Protein 5UCT (pdb70)

GO terms:
  GO:0045892 negative regulation of DNA-templated transcription (P, IDA)
  GO:0045926 negative regulation of growth (P, IDA)
  GO:0017148 negative regulation of translation (P, IDA)
  GO:0004521 RNA endonuclease activity (F, IDA)
  GO:0006402 mRNA catabolic process (P, IDA)
  GO:0044003 symbiont-mediated perturbation of host process (P, IMP)
  GO:0045927 positive regulation of growth (P, IMP)
  GO:0016075 rRNA catabolic process (P, IDA)

Radius of gyration: 20.96 Å; Cα contacts (8 Å, |Δi|>4): 388; chains: 2; bounding box: 40×63×46 Å

InterPro domains:
  IPR003477 mRNA interferase PemK-like [PF02452] (10-92)
  IPR003477 mRNA interferase PemK-like [PTHR33988] (5-98)
  IPR011067 Plasmid maintenance toxin/Cell growth inhibitor [G3DSA:2.30.30.110] (1-103)

Secondary structure (DSSP, 8-state):
-EEEEEESSSEEEEEE-S-TTSGGG-SEEEEEEEES-----TTEEEE-TTTT-SS-EEEEGGG-EEEEGGGEEEEEEE--GGGHHHHHHHHHHHHT---/-EEEEEEESSSEEEEEE-S-SSSGGG-SEEEEEEEES-----TTEEEE-GGGT-SS-EEEEGGG-EEEEGGGEEEEEEEE-GGGHHHHHHHHHHHHT---

CATH classification: 2.30.30.110

Nearest PDB structures (foldseek):
  5uct-assembly1_A-2  TM=1.002E+00  e=1.043E-17  Mycobacterium tuberculosis H37Rv
  5cca-assembly1_B  TM=9.629E-01  e=2.898E-14  Mycobacterium tuberculosis
  6a6x-assembly1_B  TM=9.093E-01  e=3.622E-08  Mycobacterium tuberculosis
  6a6x-assembly1_A  TM=9.112E-01  e=1.043E-07  Mycobacterium tuberculosis
  5wyg-assembly1_A  TM=9.093E-01  e=2.373E-07  Mycobacterium tuberculosis H37Rv

Organism: Mycobacterium tuberculosis (strain ATCC 25618 / H37Rv) (NCBI:txid83332)

B-factor: mean 81.46, std 27.53, range [42.59, 174.64]

Solvent-accessible surface area: 11802 Å² total; per-residue (Å²): 78,8,0,16,61,2,96,42,115,128,70,61,35,0,0,0,27,20,150,105,127,30,49,111,134,87,112,72,4,43,0,0,18,6,37,72,69,90,117,69,77,81,16,27,2,94,4,66,62,122,8,40,24,141,106,83,5,7,0,15,0,74,83,36,95,86,11,64,60,128,51,30,32,177,98,55,30,122,3,79,86,89,37,50,94,46,6,47,103,2,35,5,71,24,110,128,85,148,198,139,52,8,0,17,46,2,102,40,120,122,35,43,35,0,0,0,33,15,148,83,113,35,64,113,151,92,110,68,4,37,0,0,12,5,28,73,71,84,156,70,81,68,16,21,2,95,5,57,67,111,4,27,16,151,99,103,7,3,0,13,0,78,83,45,93,86,13,61,60,119,49,31,35,150,78,44,13,99,0,63,75,96,38,57,92,45,5,46,127,3,29,6,89,26,101,136,88,141,210

Foldseek 3Di:
DFWFFFADVHTFIWAFPPDPVCVVPDQKTKIFTKDQPDDPDLLWQKDQVQFFDDGTIIGRLLDIDIGGCVRTHDTGGGDDPVSVVSNVVNNCVSVVHDD/DWFWFFFADVHTFIWTFPDDPPCVVVDQKTKTQTKAQPDDPDLLWQWDAVQQQHDGIITRRLLPIDMGTPVRTHDTRGGDDPVRVVSNVRNNCVNVVHDD

Structure (mmCIF, N/CA/C/O backbone):
data_5UCT
#
_entry.id   5UCT
#
_cell.length_a   105.220
_cell.length_b   105.220
_cell.length_c   144.440
_cell.angle_alpha   90.00
_cell.angle_beta   90.00
_cell.angle_gamma   120.00
#
_symmetry.space_group_name_H-M   'P 64 2 2'
#
loop_
_entity.id
_entity.type
_entity.pdbx_description
1 polymer 'Endoribonuclease MazF3'
2 non-polymer 'SULFATE ION'
3 water water
#
loop_
_atom_site.group_PDB
_atom_site.id
_atom_site.type_symbol
_atom_site.label_atom_id
_atom_site.label_alt_id
_atom_site.label_comp_id
_atom_site.label_asym_id
_atom_site.label_entity_id
_atom_site.label_seq_id
_atom_site.pdbx_PDB_ins_code
_atom_site.Cartn_x
_atom_site.Cartn_y
_atom_site.Cartn_z
_atom_site.occupancy
_atom_site.B_iso_or_equiv
_atom_site.auth_seq_id
_atom_site.auth_comp_id
_atom_site.auth_asym_id
_atom_site.auth_atom_id
_atom_site.pdbx_PDB_model_num
ATOM 1 N N . ARG A 1 2 ? 39.752 7.938 28.899 1.00 104.66 2 ARG A N 1
ATOM 2 C CA . ARG A 1 2 ? 40.115 6.693 28.233 1.00 98.71 2 ARG A CA 1
ATOM 3 C C . ARG A 1 2 ? 39.088 6.326 27.160 1.00 97.78 2 ARG A C 1
ATOM 4 O O . ARG A 1 2 ? 38.355 5.348 27.310 1.00 98.68 2 ARG A O 1
ATOM 12 N N . PRO A 1 3 ? 39.040 7.100 26.078 1.00 96.19 3 PRO A N 1
ATOM 13 C CA . PRO A 1 3 ? 37.987 6.918 25.075 1.00 97.29 3 PRO A CA 1
ATOM 14 C C . PRO A 1 3 ? 38.267 5.740 24.148 1.00 93.67 3 PRO A C 1
ATOM 15 O O . PRO A 1 3 ? 39.341 5.137 24.156 1.00 91.01 3 PRO A O 1
ATOM 19 N N . ILE A 1 4 ? 37.258 5.427 23.336 1.00 94.52 4 ILE A N 1
ATOM 20 C CA . ILE A 1 4 ? 37.296 4.321 22.384 1.00 90.98 4 ILE A CA 1
ATOM 21 C C . ILE A 1 4 ? 36.899 4.873 21.022 1.00 92.32 4 ILE A C 1
ATOM 22 O O . ILE A 1 4 ? 35.724 5.191 20.798 1.00 97.54 4 ILE A O 1
ATOM 27 N N . HIS A 1 5 ? 37.861 4.972 20.112 1.00 88.30 5 HIS A N 1
ATOM 28 C CA . HIS A 1 5 ? 37.622 5.448 18.757 1.00 87.54 5 HIS A CA 1
ATOM 29 C C . HIS A 1 5 ? 37.664 4.288 17.771 1.00 84.64 5 HIS A C 1
ATOM 30 O O . HIS A 1 5 ? 38.091 3.176 18.091 1.00 81.52 5 HIS A O 1
ATOM 37 N N . ILE A 1 6 ? 37.201 4.566 16.559 1.00 86.85 6 ILE A N 1
ATOM 38 C CA . ILE A 1 6 ? 37.477 3.724 15.401 1.00 87.16 6 ILE A CA 1
ATOM 39 C C . ILE A 1 6 ? 38.770 4.218 14.773 1.00 85.31 6 ILE A C 1
ATOM 40 O O . ILE A 1 6 ? 38.983 5.429 14.639 1.00 85.38 6 ILE A O 1
ATOM 45 N N . ALA A 1 7 ? 39.649 3.292 14.401 1.00 83.75 7 ALA A N 1
ATOM 46 C CA . ALA A 1 7 ? 40.937 3.661 13.835 1.00 81.79 7 ALA A CA 1
ATOM 47 C C . ALA A 1 7 ? 41.225 2.818 12.603 1.00 83.60 7 ALA A C 1
ATOM 48 O O . ALA A 1 7 ? 40.734 1.693 12.469 1.00 84.87 7 ALA A O 1
ATOM 50 N N . GLN A 1 8 ? 42.037 3.376 11.706 1.00 85.10 8 GLN A N 1
ATOM 51 C CA . GLN A 1 8 ? 42.450 2.695 10.482 1.00 88.58 8 GLN A CA 1
ATOM 52 C C . GLN A 1 8 ? 43.795 2.024 10.739 1.00 88.05 8 GLN A C 1
ATOM 53 O O . GLN A 1 8 ? 44.850 2.650 10.608 1.00 85.86 8 GLN A O 1
ATOM 59 N N . LEU A 1 9 ? 43.754 0.748 11.117 1.00 90.86 9 LEU A N 1
ATOM 60 C CA . LEU A 1 9 ? 44.966 -0.052 11.241 1.00 91.39 9 LEU A CA 1
ATOM 61 C C . LEU A 1 9 ? 45.252 -0.725 9.906 1.00 95.11 9 LEU A C 1
ATOM 62 O O . LEU A 1 9 ? 45.288 -0.056 8.868 1.00 100.04 9 LEU A O 1
ATOM 67 N N . ASP A 1 10 ? 45.461 -2.044 9.912 1.00 95.31 10 ASP A N 1
ATOM 68 C CA . ASP A 1 10 ? 45.420 -2.778 8.652 1.00 98.80 10 ASP A CA 1
ATOM 69 C C . ASP A 1 10 ? 44.022 -2.730 8.053 1.00 99.92 10 ASP A C 1
ATOM 70 O O . ASP A 1 10 ? 43.865 -2.745 6.826 1.00 102.74 10 ASP A O 1
ATOM 75 N N . LYS A 1 11 ? 43.001 -2.672 8.905 1.00 97.27 11 LYS A N 1
ATOM 76 C CA . LYS A 1 11 ? 41.641 -2.356 8.501 1.00 98.24 11 LYS A CA 1
ATOM 77 C C . LYS A 1 11 ? 40.963 -1.645 9.663 1.00 95.52 11 LYS A C 1
ATOM 78 O O . LYS A 1 11 ? 41.528 -1.516 10.753 1.00 92.97 11 LYS A O 1
ATOM 84 N N . ALA A 1 12 ? 39.744 -1.169 9.416 1.00 95.93 12 ALA A N 1
ATOM 85 C CA . ALA A 1 12 ? 39.019 -0.394 10.417 1.00 93.64 12 ALA A CA 1
ATOM 86 C C . ALA A 1 12 ? 38.668 -1.273 11.611 1.00 93.60 12 ALA A C 1
ATOM 87 O O . ALA A 1 12 ? 38.021 -2.314 11.455 1.00 98.50 12 ALA A O 1
ATOM 89 N N . ARG A 1 13 ? 39.093 -0.857 12.797 1.00 88.85 13 ARG A N 1
ATOM 90 C CA . ARG A 1 13 ? 38.887 -1.602 14.028 1.00 88.01 13 ARG A CA 1
ATOM 91 C C . ARG A 1 13 ? 38.614 -0.626 15.160 1.00 87.50 13 ARG A C 1
ATOM 92 O O . ARG A 1 13 ? 39.018 0.540 15.094 1.00 87.12 13 ARG A O 1
ATOM 100 N N . PRO A 1 14 ? 37.927 -1.070 16.212 1.00 88.40 14 PRO A N 1
ATOM 101 C CA . PRO A 1 14 ? 37.828 -0.252 17.427 1.00 87.52 14 PRO A CA 1
ATOM 102 C C . PRO A 1 14 ? 39.110 -0.347 18.242 1.00 83.36 14 PRO A C 1
ATOM 103 O O . PRO A 1 14 ? 39.729 -1.409 18.339 1.00 82.81 14 PRO A O 1
ATOM 107 N N . VAL A 1 15 ? 39.513 0.779 18.829 1.00 80.16 15 VAL A N 1
ATOM 108 C CA . VAL A 1 15 ? 40.782 0.863 19.543 1.00 75.21 15 VAL A CA 1
ATOM 109 C C . VAL A 1 15 ? 40.586 1.568 20.878 1.00 76.00 15 VAL A C 1
ATOM 110 O O . VAL A 1 15 ? 39.667 2.375 21.053 1.00 79.76 15 VAL A O 1
ATOM 114 N N . LEU A 1 16 ? 41.467 1.252 21.825 1.00 73.37 16 LEU A N 1
ATOM 115 C CA . LEU A 1 16 ? 41.527 1.921 23.118 1.00 72.80 16 LEU A CA 1
ATOM 116 C C . LEU A 1 16 ? 42.673 2.922 23.090 1.00 69.67 16 LEU A C 1
ATOM 117 O O . LEU A 1 16 ? 43.822 2.542 22.849 1.00 67.35 16 LEU A O 1
ATOM 122 N N . ILE A 1 17 ? 42.364 4.191 23.337 1.00 69.50 17 ILE A N 1
ATOM 123 C CA . ILE A 1 17 ? 43.391 5.229 23.336 1.00 66.62 17 ILE A CA 1
ATOM 124 C C . ILE A 1 17 ? 44.288 5.024 24.554 1.00 64.46 17 ILE A C 1
ATOM 125 O O . ILE A 1 17 ? 43.893 5.321 25.685 1.00 67.10 17 ILE A O 1
ATOM 130 N N . LEU A 1 18 ? 45.500 4.515 24.327 1.00 61.11 18 LEU A N 1
ATOM 131 C CA . LEU A 1 18 ? 46.432 4.312 25.429 1.00 59.00 18 LEU A CA 1
ATOM 132 C C . LEU A 1 18 ? 47.118 5.610 25.829 1.00 61.76 18 LEU A C 1
ATOM 133 O O . LEU A 1 18 ? 47.353 5.845 27.020 1.00 65.50 18 LEU A O 1
ATOM 138 N N . THR A 1 19 ? 47.452 6.453 24.852 1.00 62.38 19 THR A N 1
ATOM 139 C CA . THR A 1 19 ? 48.057 7.744 25.148 1.00 64.92 19 THR A CA 1
ATOM 140 C C . THR A 1 19 ? 47.172 8.539 26.099 1.00 73.06 19 THR A C 1
ATOM 141 O O . THR A 1 19 ? 45.945 8.559 25.961 1.00 75.05 19 THR A O 1
ATOM 145 N N . ARG A 1 20 ? 47.804 9.178 27.081 1.00 77.69 20 ARG A N 1
ATOM 146 C CA . ARG A 1 20 ? 47.078 9.996 28.042 1.00 85.54 20 ARG A CA 1
ATOM 147 C C . ARG A 1 20 ? 46.325 11.110 27.328 1.00 93.52 20 ARG A C 1
ATOM 148 O O . ARG A 1 20 ? 46.866 11.770 26.437 1.00 94.87 20 ARG A O 1
ATOM 156 N N . GLU A 1 21 ? 45.063 11.313 27.715 1.00 99.90 21 GLU A N 1
ATOM 157 C CA . GLU A 1 21 ? 44.278 12.393 27.128 1.00 107.36 21 GLU A CA 1
ATOM 158 C C . GLU A 1 21 ? 44.810 13.769 27.507 1.00 110.00 21 GLU A C 1
ATOM 159 O O . GLU A 1 21 ? 44.391 14.766 26.909 1.00 113.16 21 GLU A O 1
ATOM 165 N N . VAL A 1 22 ? 45.725 13.840 28.475 1.00 103.69 22 VAL A N 1
ATOM 166 C CA . VAL A 1 22 ? 46.309 15.116 28.873 1.00 106.20 22 VAL A CA 1
ATOM 167 C C . VAL A 1 22 ? 47.052 15.757 27.706 1.00 102.03 22 VAL A C 1
ATOM 168 O O . VAL A 1 22 ? 46.951 16.969 27.480 1.00 103.99 22 VAL A O 1
ATOM 172 N N . VAL A 1 23 ? 47.787 14.957 26.935 1.00 96.06 23 VAL A N 1
ATOM 173 C CA . VAL A 1 23 ? 48.657 15.465 25.882 1.00 92.62 23 VAL A CA 1
ATOM 174 C C . VAL A 1 23 ? 48.116 15.145 24.491 1.00 88.01 23 VAL A C 1
ATOM 175 O O . VAL A 1 23 ? 48.783 15.431 23.488 1.00 77.98 23 VAL A O 1
ATOM 179 N N . ARG A 1 24 ? 46.909 14.581 24.400 1.00 89.12 24 ARG A N 1
ATOM 180 C CA . ARG A 1 24 ? 46.372 14.178 23.100 1.00 87.60 24 ARG A CA 1
ATOM 181 C C . ARG A 1 24 ? 46.256 15.324 22.102 1.00 93.39 24 ARG A C 1
ATOM 182 O O . ARG A 1 24 ? 46.715 15.158 20.959 1.00 88.50 24 ARG A O 1
ATOM 190 N N . PRO A 1 25 ? 45.680 16.495 22.439 1.00 98.37 25 PRO A N 1
ATOM 191 C CA . PRO A 1 25 ? 45.604 17.566 21.434 1.00 88.97 25 PRO A CA 1
ATOM 192 C C . PRO A 1 25 ? 46.951 18.224 21.168 1.00 105.77 25 PRO A C 1
ATOM 193 O O . PRO A 1 25 ? 47.023 19.231 20.455 1.00 92.58 25 PRO A O 1
ATOM 197 N N . HIS A 1 26 ? 48.025 17.667 21.728 1.00 105.82 26 HIS A N 1
ATOM 198 C CA . HIS A 1 26 ? 49.366 18.214 21.557 1.00 101.18 26 HIS A CA 1
ATOM 199 C C . HIS A 1 26 ? 50.309 17.260 20.834 1.00 96.64 26 HIS A C 1
ATOM 200 O O . HIS A 1 26 ? 51.520 17.511 20.807 1.00 97.03 26 HIS A O 1
ATOM 207 N N . LEU A 1 27 ? 49.798 16.177 20.249 1.00 96.71 27 LEU A N 1
ATOM 208 C CA . LEU A 1 27 ? 50.636 15.215 19.548 1.00 91.74 27 LEU A CA 1
ATOM 209 C C . LEU A 1 27 ? 49.997 14.843 18.219 1.00 88.26 27 LEU A C 1
ATOM 210 O O . LEU A 1 27 ? 48.771 14.783 18.094 1.00 87.72 27 LEU A O 1
ATOM 215 N N . THR A 1 28 ? 50.848 14.586 17.226 1.00 83.21 28 THR A N 1
ATOM 216 C CA . THR A 1 28 ? 50.407 14.137 15.914 1.00 79.21 28 THR A CA 1
ATOM 217 C C . THR A 1 28 ? 50.210 12.631 15.840 1.00 79.35 28 THR A C 1
ATOM 218 O O . THR A 1 28 ? 49.626 12.145 14.865 1.00 80.03 28 THR A O 1
ATOM 222 N N . ASN A 1 29 ? 50.687 11.887 16.832 1.00 56.86 29 ASN A N 1
ATOM 223 C CA . ASN A 1 29 ? 50.498 10.449 16.907 1.00 55.07 29 ASN A CA 1
ATOM 224 C C . ASN A 1 29 ? 49.795 10.098 18.213 1.00 54.97 29 ASN A C 1
ATOM 225 O O . ASN A 1 29 ? 49.738 10.899 19.149 1.00 57.62 29 ASN A O 1
ATOM 230 N N . VAL A 1 30 ? 49.254 8.884 18.264 1.00 52.83 30 VAL A N 1
ATOM 231 C CA . VAL A 1 30 ? 48.542 8.399 19.442 1.00 50.90 30 VAL A CA 1
ATOM 232 C C . VAL A 1 30 ? 48.757 6.896 19.546 1.00 51.79 30 VAL A C 1
ATOM 233 O O . VAL A 1 30 ? 48.671 6.174 18.548 1.00 54.64 30 VAL A O 1
ATOM 237 N N . THR A 1 31 ? 49.068 6.431 20.753 1.00 49.51 31 THR A N 1
ATOM 238 C CA . THR A 1 31 ? 49.253 5.010 21.007 1.00 48.97 31 THR A CA 1
ATOM 239 C C . THR A 1 31 ? 47.913 4.397 21.386 1.00 50.10 31 THR A C 1
ATOM 240 O O . THR A 1 31 ? 47.218 4.906 22.271 1.00 51.29 31 THR A O 1
ATOM 244 N N . VAL A 1 32 ? 47.549 3.309 20.706 1.00 50.18 32 VAL A N 1
ATOM 245 C CA . VAL A 1 32 ? 46.244 2.685 20.864 1.00 51.65 32 VAL A CA 1
ATOM 246 C C . VAL A 1 32 ? 46.417 1.190 21.099 1.00 53.30 32 VAL A C 1
ATOM 247 O O . VAL A 1 32 ? 47.471 0.611 20.827 1.00 53.16 32 VAL A O 1
ATOM 251 N N . ALA A 1 33 ? 45.358 0.570 21.617 1.00 55.05 33 ALA A N 1
ATOM 252 C CA . ALA A 1 33 ? 45.287 -0.877 21.779 1.00 55.76 33 ALA A CA 1
ATOM 253 C C . ALA A 1 33 ? 44.083 -1.393 21.006 1.00 56.34 33 ALA A C 1
ATOM 254 O O . ALA A 1 33 ? 42.952 -0.951 21.269 1.00 57.41 33 ALA A O 1
ATOM 256 N N . PRO A 1 34 ? 44.258 -2.309 20.058 1.00 57.59 34 PRO A N 1
ATOM 257 C CA . PRO A 1 34 ? 43.129 -2.742 19.231 1.00 60.24 34 PRO A CA 1
ATOM 258 C C . PRO A 1 34 ? 42.158 -3.610 20.015 1.00 64.76 34 PRO A C 1
ATOM 259 O O . PRO A 1 34 ? 42.502 -4.227 21.025 1.00 63.50 34 PRO A O 1
ATOM 263 N N . ILE A 1 35 ? 40.923 -3.650 19.524 1.00 68.53 35 ILE A N 1
ATOM 264 C CA . ILE A 1 35 ? 39.850 -4.434 20.123 1.00 70.77 35 ILE A CA 1
ATOM 265 C C . ILE A 1 35 ? 39.377 -5.439 19.081 1.00 76.58 35 ILE A C 1
ATOM 266 O O . ILE A 1 35 ? 38.826 -5.053 18.041 1.00 78.13 35 ILE A O 1
ATOM 271 N N . THR A 1 36 ? 39.582 -6.726 19.355 1.00 81.43 36 THR A N 1
ATOM 272 C CA . THR A 1 36 ? 39.172 -7.790 18.450 1.00 86.14 36 THR A CA 1
ATOM 273 C C . THR A 1 36 ? 38.193 -8.722 19.151 1.00 90.99 36 THR A C 1
ATOM 274 O O . THR A 1 36 ? 38.275 -8.939 20.364 1.00 92.94 36 THR A O 1
ATOM 278 N N . THR A 1 37 ? 37.244 -9.253 18.376 1.00 94.52 37 THR A N 1
ATOM 279 C CA . THR A 1 37 ? 36.260 -10.173 18.933 1.00 97.08 37 THR A CA 1
ATOM 280 C C . THR A 1 37 ? 36.859 -11.538 19.239 1.00 97.45 37 THR A C 1
ATOM 281 O O . THR A 1 37 ? 36.283 -12.292 20.031 1.00 100.72 37 THR A O 1
ATOM 285 N N . THR A 1 38 ? 37.997 -11.869 18.634 1.00 94.05 38 THR A N 1
ATOM 286 C CA . THR A 1 38 ? 38.681 -13.132 18.897 1.00 94.73 38 THR A CA 1
ATOM 287 C C . THR A 1 38 ? 39.236 -13.106 20.315 1.00 91.49 38 THR A C 1
ATOM 288 O O . THR A 1 38 ? 40.296 -12.529 20.571 1.00 87.49 38 THR A O 1
ATOM 292 N N . VAL A 1 39 ? 38.517 -13.723 21.246 1.00 91.81 39 VAL A N 1
ATOM 293 C CA . VAL A 1 39 ? 38.964 -13.840 22.629 1.00 89.03 39 VAL A CA 1
ATOM 294 C C . VAL A 1 39 ? 39.872 -15.058 22.730 1.00 89.54 39 VAL A C 1
ATOM 295 O O . VAL A 1 39 ? 39.448 -16.182 22.442 1.00 86.78 39 VAL A O 1
ATOM 299 N N . ARG A 1 40 ? 41.123 -14.839 23.132 1.00 86.98 40 ARG A N 1
ATOM 300 C CA . ARG A 1 40 ? 42.099 -15.915 23.222 1.00 87.55 40 ARG A CA 1
ATOM 301 C C . ARG A 1 40 ? 42.374 -16.373 24.646 1.00 88.82 40 ARG A C 1
ATOM 302 O O . ARG A 1 40 ? 43.083 -17.369 24.829 1.00 90.60 40 ARG A O 1
ATOM 310 N N . GLY A 1 41 ? 41.831 -15.694 25.650 1.00 88.00 41 GLY A N 1
ATOM 311 C CA . GLY A 1 41 ? 42.059 -16.100 27.026 1.00 88.72 41 GLY A CA 1
ATOM 312 C C . GLY A 1 41 ? 43.451 -15.810 27.542 1.00 85.30 41 GLY A C 1
ATOM 313 O O . GLY A 1 41 ? 43.995 -16.597 28.326 1.00 85.60 41 GLY A O 1
ATOM 314 N N . LEU A 1 42 ? 44.043 -14.702 27.122 1.00 82.08 42 LEU A N 1
ATOM 315 C CA . LEU A 1 42 ? 45.345 -14.278 27.610 1.00 80.06 42 LEU A CA 1
ATOM 316 C C . LEU A 1 42 ? 45.171 -13.310 28.774 1.00 79.64 42 LEU A C 1
ATOM 317 O O . LEU A 1 42 ? 44.176 -12.587 28.858 1.00 80.02 42 LEU A O 1
ATOM 322 N N . ALA A 1 43 ? 46.150 -13.307 29.680 1.00 78.77 43 ALA A N 1
ATOM 323 C CA . ALA A 1 43 ? 46.115 -12.362 30.791 1.00 75.26 43 ALA A CA 1
ATOM 324 C C . ALA A 1 43 ? 46.183 -10.919 30.310 1.00 71.62 43 ALA A C 1
ATOM 325 O O . ALA A 1 43 ? 45.684 -10.017 30.993 1.00 71.08 43 ALA A O 1
ATOM 327 N N . THR A 1 44 ? 46.805 -10.678 29.157 1.00 70.40 44 THR A N 1
ATOM 328 C CA . THR A 1 44 ? 46.985 -9.330 28.632 1.00 66.34 44 THR A CA 1
ATOM 329 C C . THR A 1 44 ? 45.742 -8.797 27.931 1.00 65.91 44 THR A C 1
ATOM 330 O O . THR A 1 44 ? 45.839 -7.816 27.187 1.00 63.40 44 THR A O 1
ATOM 334 N N . GLU A 1 45 ? 44.587 -9.415 28.148 1.00 72.66 45 GLU A N 1
ATOM 335 C CA . GLU A 1 45 ? 43.338 -8.978 27.549 1.00 75.22 45 GLU A CA 1
ATOM 336 C C . GLU A 1 45 ? 42.452 -8.336 28.609 1.00 76.89 45 GLU A C 1
ATOM 337 O O . GLU A 1 45 ? 42.492 -8.709 29.786 1.00 79.10 45 GLU A O 1
ATOM 343 N N . VAL A 1 46 ? 41.653 -7.356 28.183 1.00 77.47 46 VAL A N 1
ATOM 344 C CA . VAL A 1 46 ? 40.699 -6.681 29.049 1.00 81.12 46 VAL A CA 1
ATOM 345 C C . VAL A 1 46 ? 39.326 -6.781 28.398 1.00 86.49 46 VAL A C 1
ATOM 346 O O . VAL A 1 46 ? 39.146 -6.313 27.268 1.00 87.03 46 VAL A O 1
ATOM 350 N N . PRO A 1 47 ? 38.333 -7.379 29.049 1.00 91.17 47 PRO A N 1
ATOM 351 C CA . PRO A 1 47 ? 37.033 -7.572 28.396 1.00 96.07 47 PRO A CA 1
ATOM 352 C C . PRO A 1 47 ? 36.273 -6.265 28.227 1.00 99.40 47 PRO A C 1
ATOM 353 O O . PRO A 1 47 ? 36.254 -5.412 29.119 1.00 97.63 47 PRO A O 1
ATOM 357 N N . VAL A 1 48 ? 35.649 -6.118 27.058 1.00 104.75 48 VAL A N 1
ATOM 358 C CA . VAL A 1 48 ? 34.726 -5.027 26.768 1.00 110.20 48 VAL A CA 1
ATOM 359 C C . VAL A 1 48 ? 33.537 -5.618 26.021 1.00 119.71 48 VAL A C 1
ATOM 360 O O . VAL A 1 48 ? 33.661 -6.626 25.321 1.00 120.22 48 VAL A O 1
ATOM 364 N N . ASP A 1 49 ? 32.373 -4.998 26.176 1.00 129.35 49 ASP A N 1
ATOM 365 C CA . ASP A 1 49 ? 31.147 -5.574 25.629 1.00 134.85 49 ASP A CA 1
ATOM 366 C C . ASP A 1 49 ? 30.298 -4.455 25.035 1.00 136.15 49 ASP A C 1
ATOM 367 O O . ASP A 1 49 ? 30.789 -3.361 24.735 1.00 135.60 49 ASP A O 1
ATOM 372 N N . ALA A 1 50 ? 29.003 -4.735 24.855 1.00 139.80 50 ALA A N 1
ATOM 373 C CA . ALA A 1 50 ? 28.091 -3.768 24.254 1.00 141.79 50 ALA A CA 1
ATOM 374 C C . ALA A 1 50 ? 27.911 -2.529 25.115 1.00 141.27 50 ALA A C 1
ATOM 375 O O . ALA A 1 50 ? 27.522 -1.477 24.595 1.00 141.79 50 ALA A O 1
ATOM 377 N N . VAL A 1 51 ? 28.173 -2.632 26.419 1.00 136.27 51 VAL A N 1
ATOM 378 C CA . VAL A 1 51 ? 28.144 -1.457 27.283 1.00 133.94 51 VAL A CA 1
ATOM 379 C C . VAL A 1 51 ? 29.165 -0.430 26.812 1.00 131.56 51 VAL A C 1
ATOM 380 O O . VAL A 1 51 ? 28.883 0.774 26.766 1.00 136.44 51 VAL A O 1
ATOM 384 N N . ASN A 1 52 ? 30.358 -0.891 26.432 1.00 123.03 52 ASN A N 1
ATOM 385 C CA . ASN A 1 52 ? 31.400 0.030 25.989 1.00 120.99 52 ASN A CA 1
ATOM 386 C C . ASN A 1 52 ? 31.066 0.636 24.630 1.00 120.79 52 ASN A C 1
ATOM 387 O O . ASN A 1 52 ? 31.391 1.800 24.370 1.00 117.72 52 ASN A O 1
ATOM 392 N N . GLY A 1 53 ? 30.419 -0.130 23.753 1.00 122.81 53 GLY A N 1
ATOM 393 C CA . GLY A 1 53 ? 30.000 0.399 22.469 1.00 128.31 53 GLY A CA 1
ATOM 394 C C . GLY A 1 53 ? 30.170 -0.556 21.305 1.00 129.80 53 GLY A C 1
ATOM 395 O O . GLY A 1 53 ? 30.165 -0.134 20.145 1.00 128.09 53 GLY A O 1
ATOM 396 N N . LEU A 1 54 ? 30.316 -1.843 21.597 1.00 131.14 54 LEU A N 1
ATOM 397 C CA . LEU A 1 54 ? 30.489 -2.860 20.572 1.00 131.19 54 LEU A CA 1
ATOM 398 C C . LEU A 1 54 ? 29.184 -3.617 20.347 1.00 143.84 54 LEU A C 1
ATOM 399 O O . LEU A 1 54 ? 28.235 -3.524 21.128 1.00 149.53 54 LEU A O 1
ATOM 404 N N . ASN A 1 55 ? 29.143 -4.371 19.250 1.00 151.55 55 ASN A N 1
ATOM 405 C CA . ASN A 1 55 ? 28.014 -5.256 18.996 1.00 157.79 55 ASN A CA 1
ATOM 406 C C . ASN A 1 55 ? 28.162 -6.514 19.841 1.00 157.05 55 ASN A C 1
ATOM 407 O O . ASN A 1 55 ? 27.550 -6.631 20.908 1.00 160.28 55 ASN A O 1
ATOM 412 N N . GLN A 1 56 ? 28.981 -7.450 19.376 1.00 147.09 56 GLN A N 1
ATOM 413 C CA . GLN A 1 56 ? 29.286 -8.655 20.126 1.00 144.01 56 GLN A CA 1
ATOM 414 C C . GLN A 1 56 ? 30.363 -8.374 21.172 1.00 135.73 56 GLN A C 1
ATOM 415 O O . GLN A 1 56 ? 31.093 -7.384 21.075 1.00 129.55 56 GLN A O 1
ATOM 421 N N . PRO A 1 57 ? 30.469 -9.222 22.198 1.00 133.84 57 PRO A N 1
ATOM 422 C CA . PRO A 1 57 ? 31.523 -9.029 23.202 1.00 127.80 57 PRO A CA 1
ATOM 423 C C . PRO A 1 57 ? 32.908 -9.108 22.578 1.00 124.01 57 PRO A C 1
ATOM 424 O O . PRO A 1 57 ? 33.142 -9.844 21.616 1.00 125.32 57 PRO A O 1
ATOM 428 N N . SER A 1 58 ? 33.834 -8.330 23.138 1.00 121.00 58 SER A N 1
ATOM 429 C CA . SER A 1 58 ? 35.166 -8.186 22.566 1.00 114.62 58 SER A CA 1
ATOM 430 C C . SER A 1 58 ? 36.175 -8.012 23.697 1.00 109.43 58 SER A C 1
ATOM 431 O O . SER A 1 58 ? 35.821 -8.036 24.879 1.00 111.90 58 SER A O 1
ATOM 434 N N . VAL A 1 59 ? 37.449 -7.853 23.329 1.00 105.51 59 VAL A N 1
ATOM 435 C CA . VAL A 1 59 ? 38.522 -7.722 24.307 1.00 102.57 59 VAL A CA 1
ATOM 436 C C . VAL A 1 59 ? 39.548 -6.718 23.802 1.00 97.36 59 VAL A C 1
ATOM 437 O O . VAL A 1 59 ? 39.776 -6.589 22.597 1.00 93.25 59 VAL A O 1
ATOM 441 N N . VAL A 1 60 ? 40.166 -6.004 24.739 1.00 89.25 60 VAL A N 1
ATOM 442 C CA . VAL A 1 60 ? 41.277 -5.109 24.428 1.00 83.49 60 VAL A CA 1
ATOM 443 C C . VAL A 1 60 ? 42.563 -5.927 24.415 1.00 80.02 60 VAL A C 1
ATOM 444 O O . VAL A 1 60 ? 42.955 -6.500 25.437 1.00 80.04 60 VAL A O 1
ATOM 448 N N . SER A 1 61 ? 43.220 -5.984 23.259 1.00 74.27 61 SER A N 1
ATOM 449 C CA . SER A 1 61 ? 44.432 -6.785 23.077 1.00 68.56 61 SE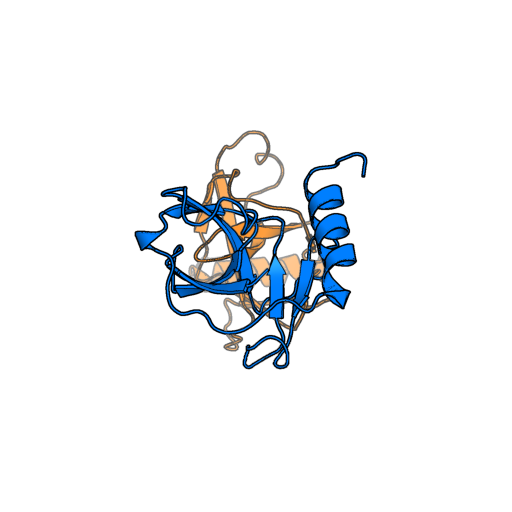R A CA 1
ATOM 450 C C . SER A 1 61 ? 45.645 -5.912 23.377 1.00 66.41 61 SER A C 1
ATOM 451 O O . SER A 1 61 ? 46.109 -5.154 22.522 1.00 66.78 61 SER A O 1
ATOM 454 N N . CYS A 1 62 ? 46.171 -6.027 24.597 1.00 65.81 62 CYS A N 1
ATOM 455 C CA . CYS A 1 62 ? 47.300 -5.211 25.026 1.00 61.54 62 CYS A CA 1
ATOM 456 C C . CYS A 1 62 ? 48.640 -5.725 24.518 1.00 62.24 62 CYS A C 1
ATOM 457 O O . CYS A 1 62 ? 49.659 -5.063 24.739 1.00 63.17 62 CYS A O 1
ATOM 460 N N . ASP A 1 63 ? 48.677 -6.884 23.863 1.00 64.42 63 ASP A N 1
ATOM 461 C CA . ASP A 1 63 ? 49.916 -7.361 23.264 1.00 64.29 63 ASP A CA 1
ATOM 462 C C . ASP A 1 63 ? 50.143 -6.812 21.864 1.00 61.04 63 ASP A C 1
ATOM 463 O O . ASP A 1 63 ? 51.208 -7.059 21.286 1.00 57.58 63 ASP A O 1
ATOM 468 N N . ASN A 1 64 ? 49.182 -6.073 21.315 1.00 61.10 64 ASN A N 1
ATOM 469 C CA . ASN A 1 64 ? 49.252 -5.564 19.952 1.00 59.02 64 ASN A CA 1
ATOM 470 C C . ASN A 1 64 ? 49.079 -4.052 19.907 1.00 57.06 64 ASN A C 1
ATOM 471 O O . ASN A 1 64 ? 48.480 -3.510 18.979 1.00 57.94 64 ASN A O 1
ATOM 476 N N . THR A 1 65 ? 49.597 -3.348 20.908 1.00 54.73 65 THR A N 1
ATOM 477 C CA . THR A 1 65 ? 49.472 -1.897 20.925 1.00 55.62 65 THR A CA 1
ATOM 478 C C . THR A 1 65 ? 50.264 -1.278 19.777 1.00 53.26 65 THR A C 1
ATOM 479 O O . THR A 1 65 ? 51.324 -1.774 19.383 1.00 50.61 65 THR A O 1
ATOM 483 N N . GLN A 1 66 ? 49.734 -0.185 19.233 1.00 55.95 66 GLN A N 1
ATOM 484 C CA . GLN A 1 66 ? 50.340 0.482 18.091 1.00 57.30 66 GLN A CA 1
ATOM 485 C C . GLN A 1 66 ? 50.253 1.988 18.281 1.00 57.13 66 GLN A C 1
ATOM 486 O O . GLN A 1 66 ? 49.316 2.498 18.901 1.00 60.14 66 GLN A O 1
ATOM 492 N N . THR A 1 67 ? 51.244 2.696 17.741 1.00 50.04 67 THR A N 1
ATOM 493 C CA . THR A 1 67 ? 51.228 4.154 17.662 1.00 52.06 67 THR A CA 1
ATOM 494 C C . THR A 1 67 ? 50.905 4.535 16.222 1.00 53.58 67 THR A C 1
ATOM 495 O O . THR A 1 67 ? 51.712 4.299 15.316 1.00 54.03 67 THR A O 1
ATOM 499 N N . ILE A 1 68 ? 49.727 5.116 16.013 1.00 55.85 68 ILE A N 1
ATOM 500 C CA . ILE A 1 68 ? 49.240 5.441 14.674 1.00 56.45 68 ILE A CA 1
ATOM 501 C C . ILE A 1 68 ? 49.164 6.956 14.522 1.00 57.82 68 ILE A C 1
ATOM 502 O O . ILE A 1 68 ? 49.102 7.674 15.530 1.00 61.66 68 ILE A O 1
ATOM 507 N N . PRO A 1 69 ? 49.179 7.488 13.300 1.00 54.69 69 PRO A N 1
ATOM 508 C CA . PRO A 1 69 ? 48.939 8.924 13.130 1.00 53.26 69 PRO A CA 1
ATOM 509 C C . PRO A 1 69 ? 47.519 9.278 13.541 1.00 56.09 69 PRO A C 1
ATOM 510 O O . PRO A 1 69 ? 46.592 8.478 13.403 1.00 57.50 69 PRO A O 1
ATOM 514 N N . VAL A 1 70 ? 47.355 10.499 14.058 1.00 57.78 70 VAL A N 1
ATOM 515 C CA . VAL A 1 70 ? 46.022 10.981 14.407 1.00 62.51 70 VAL A CA 1
ATOM 516 C C . VAL A 1 70 ? 45.135 11.077 13.168 1.00 68.03 70 VAL A C 1
ATOM 517 O O . VAL A 1 70 ? 43.904 11.013 13.277 1.00 70.43 70 VAL A O 1
ATOM 521 N N . CYS A 1 71 ? 45.736 11.205 11.980 1.00 71.84 71 CYS A N 1
ATOM 522 C CA . CYS A 1 71 ? 44.952 11.206 10.747 1.00 75.89 71 CYS A CA 1
ATOM 523 C C . CYS A 1 71 ? 44.185 9.902 10.565 1.00 76.59 71 CYS A C 1
ATOM 524 O O . CYS A 1 71 ? 43.116 9.893 9.944 1.00 78.90 71 CYS A O 1
ATOM 527 N N . ASP A 1 72 ? 44.708 8.797 11.091 1.00 68.98 72 ASP A N 1
ATOM 528 C CA . ASP A 1 72 ? 44.033 7.508 11.020 1.00 68.83 72 ASP A CA 1
ATOM 529 C C . ASP A 1 72 ? 43.044 7.293 12.158 1.00 69.07 72 ASP A C 1
ATOM 530 O O . ASP A 1 72 ? 42.432 6.223 12.233 1.00 70.44 72 ASP A O 1
ATOM 535 N N . LEU A 1 73 ? 42.875 8.273 13.043 1.00 80.22 73 LEU A N 1
ATOM 536 C CA . LEU A 1 73 ? 41.922 8.169 14.139 1.00 80.65 73 LEU A CA 1
ATOM 537 C C . LEU A 1 73 ? 40.567 8.696 13.683 1.00 80.08 73 LEU A C 1
ATOM 538 O O . LEU A 1 73 ? 40.476 9.801 13.139 1.00 81.22 73 LEU A O 1
ATOM 543 N N . GLY A 1 74 ? 39.520 7.904 13.906 1.00 106.31 74 GLY A N 1
ATOM 544 C CA . GLY A 1 74 ? 38.206 8.244 13.397 1.00 107.07 74 GLY A CA 1
ATOM 545 C C . GLY A 1 74 ? 37.171 8.567 14.457 1.00 110.88 74 GLY A C 1
ATOM 546 O O . GLY A 1 74 ? 37.470 9.244 15.447 1.00 112.97 74 GLY A O 1
ATOM 547 N N . ARG A 1 75 ? 35.950 8.073 14.254 1.00 115.73 75 ARG A N 1
ATOM 548 C CA . ARG A 1 75 ? 34.826 8.448 15.103 1.00 119.10 75 ARG A CA 1
ATOM 549 C C . ARG A 1 75 ? 35.028 7.975 16.537 1.00 115.53 75 ARG A C 1
ATOM 550 O O . ARG A 1 75 ? 35.576 6.897 16.785 1.00 113.82 75 ARG A O 1
ATOM 558 N N . GLN A 1 76 ? 34.576 8.797 17.482 1.00 113.50 76 GLN A N 1
ATOM 559 C CA . GLN A 1 76 ? 34.529 8.421 18.890 1.00 112.90 76 GLN A CA 1
ATOM 560 C C . GLN A 1 76 ? 33.282 7.581 19.136 1.00 115.99 76 GLN A C 1
ATOM 561 O O . GLN A 1 76 ? 32.159 8.053 18.927 1.00 120.03 76 GLN A O 1
ATOM 567 N N . ILE A 1 77 ? 33.473 6.333 19.566 1.00 114.57 77 ILE A N 1
ATOM 568 C CA . ILE A 1 77 ? 32.347 5.422 19.745 1.00 117.86 77 ILE A CA 1
ATOM 569 C C . ILE A 1 77 ? 32.464 4.660 21.060 1.00 120.02 77 ILE A C 1
ATOM 570 O O . ILE A 1 77 ? 32.649 3.437 21.072 1.00 118.44 77 ILE A O 1
ATOM 575 N N . GLY A 1 78 ? 32.341 5.370 22.179 1.00 124.19 78 GLY A N 1
ATOM 576 C CA . GLY A 1 78 ? 32.233 4.706 23.456 1.00 128.67 78 GLY A CA 1
ATOM 577 C C . GLY A 1 78 ? 33.258 5.217 24.442 1.00 130.11 78 GLY A C 1
ATOM 578 O O . GLY A 1 78 ? 33.838 6.294 24.269 1.00 130.68 78 GLY A O 1
ATOM 579 N N . TYR A 1 79 ? 33.478 4.416 25.482 1.00 131.13 79 TYR A N 1
ATOM 580 C CA . TYR A 1 79 ? 34.311 4.799 26.610 1.00 135.36 79 TYR A CA 1
ATOM 581 C C . TYR A 1 79 ? 34.691 3.539 27.371 1.00 136.57 79 TYR A C 1
ATOM 582 O O . TYR A 1 79 ? 33.923 2.574 27.413 1.00 144.78 79 TYR A O 1
ATOM 591 N N . LEU A 1 80 ? 35.881 3.549 27.964 1.00 165.05 80 LEU A N 1
ATOM 592 C CA . LEU A 1 80 ? 36.271 2.505 28.902 1.00 157.04 80 LEU A CA 1
ATOM 593 C C . LEU A 1 80 ? 35.855 2.945 30.298 1.00 154.12 80 LEU A C 1
ATOM 594 O O . LEU A 1 80 ? 36.302 3.992 30.781 1.00 150.46 80 LEU A O 1
ATOM 599 N N . LEU A 1 81 ? 34.993 2.156 30.935 1.00 151.43 81 LEU A N 1
ATOM 600 C CA . LEU A 1 81 ? 34.491 2.510 32.256 1.00 148.19 81 LEU A CA 1
ATOM 601 C C . LEU A 1 81 ? 35.641 2.626 33.247 1.00 144.14 81 LEU A C 1
ATOM 602 O O . LEU A 1 81 ? 36.613 1.869 33.188 1.00 141.80 81 LEU A O 1
ATOM 607 N N . ALA A 1 82 ? 35.530 3.597 34.157 1.00 143.98 82 ALA A N 1
ATOM 608 C CA . ALA A 1 82 ? 36.592 3.840 35.126 1.00 141.09 82 ALA A CA 1
ATOM 609 C C . ALA A 1 82 ? 36.818 2.650 36.048 1.00 143.18 82 ALA A C 1
ATOM 610 O O . ALA A 1 82 ? 37.903 2.526 36.626 1.00 143.54 82 ALA A O 1
ATOM 612 N N . SER A 1 83 ? 35.821 1.775 36.202 1.00 147.20 83 SER A N 1
ATOM 613 C CA . SER A 1 83 ? 36.006 0.567 36.996 1.00 149.57 83 SER A CA 1
ATOM 614 C C . SER A 1 83 ? 36.924 -0.437 36.311 1.00 151.16 83 SER A C 1
ATOM 615 O O . SER A 1 83 ? 37.458 -1.327 36.981 1.00 144.61 83 SER A O 1
ATOM 618 N N . GLN A 1 84 ? 37.117 -0.318 34.998 1.00 152.22 84 GLN A N 1
ATOM 619 C CA . GLN A 1 84 ? 38.018 -1.191 34.258 1.00 131.39 84 GLN A CA 1
ATOM 620 C C . GLN A 1 84 ? 39.455 -0.689 34.243 1.00 129.21 84 GLN A C 1
ATOM 621 O O . GLN A 1 84 ? 40.345 -1.420 33.792 1.00 127.70 84 GLN A O 1
ATOM 627 N N . GLU A 1 85 ? 39.695 0.533 34.720 1.00 129.09 85 GLU A N 1
ATOM 628 C CA . GLU A 1 85 ? 41.049 1.080 34.718 1.00 127.12 85 GLU A CA 1
ATOM 629 C C . GLU A 1 85 ? 42.066 0.240 35.485 1.00 125.23 85 GLU A C 1
ATOM 630 O O . GLU A 1 85 ? 43.192 0.083 34.980 1.00 123.59 85 GLU A O 1
ATOM 636 N N . PRO A 1 86 ? 41.774 -0.303 36.676 1.00 148.20 86 PRO A N 1
ATOM 637 C CA . PRO A 1 86 ? 42.794 -1.128 37.346 1.00 143.76 86 PRO A CA 1
ATOM 638 C C . PRO A 1 86 ? 43.223 -2.334 36.530 1.00 138.84 86 PRO A C 1
ATOM 639 O O . PRO A 1 86 ? 44.407 -2.694 36.540 1.00 120.97 86 PRO A O 1
ATOM 643 N N . ALA A 1 87 ? 42.290 -2.970 35.815 1.00 96.95 87 ALA A N 1
ATOM 644 C CA . ALA A 1 87 ? 42.650 -4.123 34.998 1.00 98.09 87 ALA A CA 1
ATOM 645 C C . ALA A 1 87 ? 43.506 -3.727 33.803 1.00 94.45 87 ALA A C 1
ATOM 646 O O . ALA A 1 87 ? 44.357 -4.513 33.367 1.00 96.05 87 ALA A O 1
ATOM 648 N N . LEU A 1 88 ? 43.289 -2.526 33.256 1.00 88.09 88 LEU A N 1
ATOM 649 C CA . LEU A 1 88 ? 44.111 -2.059 32.142 1.00 85.19 88 LEU A CA 1
ATOM 650 C C . LEU A 1 88 ? 45.574 -1.957 32.549 1.00 84.90 88 LEU A C 1
ATOM 651 O O . LEU A 1 88 ? 46.463 -2.462 31.851 1.00 86.34 88 LEU A O 1
ATOM 656 N N . ALA A 1 89 ? 45.845 -1.292 33.674 1.00 81.64 89 ALA A N 1
ATOM 657 C CA . ALA A 1 89 ? 47.207 -1.248 34.192 1.00 79.93 89 ALA A CA 1
ATOM 658 C C . ALA A 1 89 ? 47.732 -2.650 34.464 1.00 81.81 89 ALA A C 1
ATOM 659 O O . ALA A 1 89 ? 48.906 -2.940 34.212 1.00 83.08 89 ALA A O 1
ATOM 661 N N . GLU A 1 90 ? 46.874 -3.538 34.969 1.00 83.40 90 GLU A N 1
ATOM 662 C CA . GLU A 1 90 ? 47.300 -4.914 35.205 1.00 87.15 90 GLU A CA 1
ATOM 663 C C . GLU A 1 90 ? 47.658 -5.615 33.900 1.00 84.21 90 GLU A C 1
ATOM 664 O O . GLU A 1 90 ? 48.638 -6.369 33.840 1.00 85.46 90 GLU A O 1
ATOM 670 N N . ALA A 1 91 ? 46.875 -5.379 32.845 1.00 81.29 91 ALA A N 1
ATOM 671 C CA . ALA A 1 91 ? 47.134 -6.035 31.567 1.00 81.77 91 ALA A CA 1
ATOM 672 C C . ALA A 1 91 ? 48.452 -5.569 30.961 1.00 77.92 91 ALA A C 1
ATOM 673 O O . ALA A 1 91 ? 49.240 -6.384 30.466 1.00 75.96 91 ALA A O 1
ATOM 675 N N . ILE A 1 92 ? 48.712 -4.260 30.995 1.00 73.92 92 ILE A N 1
ATOM 676 C CA . ILE A 1 92 ? 49.930 -3.726 30.396 1.00 71.91 92 ILE A CA 1
ATOM 677 C C . ILE A 1 92 ? 51.154 -4.154 31.195 1.00 74.29 92 ILE A C 1
ATOM 678 O O . ILE A 1 92 ? 52.195 -4.501 30.622 1.00 73.46 92 ILE A O 1
ATOM 683 N N . GLY A 1 93 ? 51.049 -4.148 32.525 1.00 76.11 93 GLY A N 1
ATOM 684 C CA . GLY A 1 93 ? 52.181 -4.544 33.348 1.00 77.09 93 GLY A CA 1
ATOM 685 C C . GLY A 1 93 ? 52.629 -5.970 33.094 1.00 87.78 93 GLY A C 1
ATOM 686 O O . GLY A 1 93 ? 53.828 -6.250 33.027 1.00 81.45 93 GLY A O 1
ATOM 687 N N . ASN A 1 94 ? 51.674 -6.895 32.955 1.00 89.44 94 ASN A N 1
ATOM 688 C CA . ASN A 1 94 ? 52.039 -8.271 32.638 1.00 93.45 94 ASN A CA 1
ATOM 689 C C . ASN A 1 94 ? 52.481 -8.405 31.189 1.00 90.32 94 ASN A C 1
ATOM 690 O O . ASN A 1 94 ? 53.355 -9.223 30.883 1.00 90.94 94 ASN A O 1
ATOM 695 N N . ALA A 1 95 ? 51.899 -7.609 30.288 1.00 87.05 95 ALA A N 1
ATOM 696 C CA . ALA A 1 95 ? 52.264 -7.694 28.879 1.00 86.42 95 ALA A CA 1
ATOM 697 C C . ALA A 1 95 ? 53.726 -7.335 28.653 1.00 86.16 95 ALA A C 1
ATOM 698 O O . ALA A 1 95 ? 54.373 -7.903 27.767 1.00 78.75 95 ALA A O 1
ATOM 700 N N . PHE A 1 96 ? 54.265 -6.408 29.443 1.00 82.87 96 PHE A N 1
ATOM 701 C CA . PHE A 1 96 ? 55.634 -5.942 29.273 1.00 83.62 96 PHE A CA 1
ATOM 702 C C . PHE A 1 96 ? 56.549 -6.320 30.431 1.00 89.24 96 PHE A C 1
ATOM 703 O O . PHE A 1 96 ? 57.739 -5.986 30.391 1.00 91.42 96 PHE A O 1
ATOM 711 N N . ASP A 1 97 ? 56.035 -7.016 31.450 1.00 94.06 97 ASP A N 1
ATOM 712 C CA . ASP A 1 97 ? 56.786 -7.356 32.662 1.00 100.42 97 ASP A CA 1
ATOM 713 C C . ASP A 1 97 ? 57.358 -6.094 33.317 1.00 100.78 97 ASP A C 1
ATOM 714 O O . ASP A 1 97 ? 58.560 -5.822 33.296 1.00 101.39 97 ASP A O 1
ATOM 719 N N . LEU A 1 98 ? 56.444 -5.328 33.902 1.00 100.35 98 LEU A N 1
ATOM 720 C CA . LEU A 1 98 ? 56.768 -4.096 34.602 1.00 102.99 98 LEU A CA 1
ATOM 721 C C . LEU A 1 98 ? 56.428 -4.247 36.079 1.00 110.79 98 LEU A C 1
ATOM 722 O O . LEU A 1 98 ? 55.521 -4.998 36.450 1.00 109.81 98 LEU A O 1
ATOM 727 N N . ASP A 1 99 ? 57.161 -3.523 36.923 1.00 122.29 99 ASP A N 1
ATOM 728 C CA . ASP A 1 99 ? 57.016 -3.651 38.374 1.00 132.31 99 ASP A CA 1
ATOM 729 C C . ASP A 1 99 ? 55.996 -2.636 38.894 1.00 131.65 99 ASP A C 1
ATOM 730 O O . ASP A 1 99 ? 56.318 -1.653 39.566 1.00 132.32 99 ASP A O 1
ATOM 735 N N . TRP A 1 100 ? 54.733 -2.901 38.570 1.00 129.89 100 TRP A N 1
ATOM 736 C CA . TRP A 1 100 ? 53.632 -2.076 39.059 1.00 130.76 100 TRP A CA 1
ATOM 737 C C . TRP A 1 100 ? 53.413 -2.299 40.550 1.00 136.16 100 TRP A C 1
ATOM 738 O O . TRP A 1 100 ? 52.300 -2.148 41.051 1.00 136.15 100 TRP A O 1
ATOM 749 N N . MET B 1 1 ? 56.025 -37.228 17.600 1.00 70.67 1 MET B N 1
ATOM 750 C CA . MET B 1 1 ? 54.632 -36.848 17.395 1.00 70.16 1 MET B CA 1
ATOM 751 C C . MET B 1 1 ? 54.567 -35.506 16.669 1.00 66.32 1 MET B C 1
ATOM 752 O O . MET B 1 1 ? 55.251 -34.554 17.046 1.00 64.80 1 MET B O 1
ATOM 757 N N . ARG B 1 2 ? 53.749 -35.436 15.629 1.00 65.15 2 ARG B N 1
ATOM 758 C CA . ARG B 1 2 ? 53.750 -34.276 14.742 1.00 58.66 2 ARG B CA 1
ATOM 759 C C . ARG B 1 2 ? 53.036 -33.102 15.402 1.00 57.24 2 ARG B C 1
ATOM 760 O O . ARG B 1 2 ? 51.902 -33.256 15.862 1.00 60.49 2 ARG B O 1
ATOM 768 N N . PRO B 1 3 ? 53.649 -31.923 15.447 1.00 53.09 3 PRO B N 1
ATOM 769 C CA . PRO B 1 3 ? 53.083 -30.807 16.208 1.00 53.63 3 PRO B CA 1
ATOM 770 C C . PRO B 1 3 ? 52.142 -29.923 15.405 1.00 51.60 3 PRO B C 1
ATOM 771 O O . PRO B 1 3 ? 52.222 -29.818 14.181 1.00 51.04 3 PRO B O 1
ATOM 775 N N . ILE B 1 4 ? 51.242 -29.267 16.136 1.00 51.67 4 ILE B N 1
ATOM 776 C CA . ILE B 1 4 ? 50.316 -28.286 15.580 1.00 49.54 4 ILE B CA 1
ATOM 777 C C . ILE B 1 4 ? 50.640 -26.932 16.198 1.00 52.85 4 ILE B C 1
ATOM 778 O O . ILE B 1 4 ? 50.692 -26.801 17.429 1.00 57.10 4 ILE B O 1
ATOM 783 N N . HIS B 1 5 ? 50.853 -25.928 15.350 1.00 51.49 5 HIS B N 1
ATOM 784 C CA . HIS B 1 5 ? 51.258 -24.599 15.784 1.00 49.90 5 HIS B CA 1
ATOM 785 C C . HIS B 1 5 ? 50.274 -23.546 15.293 1.00 49.02 5 HIS B C 1
ATOM 786 O O . HIS B 1 5 ? 49.475 -23.783 14.384 1.00 49.11 5 HIS B O 1
ATOM 793 N N . ILE B 1 6 ? 50.346 -22.375 15.914 1.00 48.21 6 ILE B N 1
ATOM 794 C CA . ILE B 1 6 ? 49.683 -21.178 15.412 1.00 50.27 6 ILE B CA 1
ATOM 795 C C . ILE B 1 6 ? 50.669 -20.451 14.509 1.00 49.27 6 ILE B C 1
ATOM 796 O O . ILE B 1 6 ? 51.823 -20.229 14.891 1.00 50.16 6 ILE B O 1
ATOM 801 N N . ALA B 1 7 ? 50.228 -20.095 13.305 1.00 47.19 7 ALA B N 1
ATOM 802 C CA . ALA B 1 7 ? 51.106 -19.456 12.337 1.00 49.74 7 ALA B CA 1
ATOM 803 C C . ALA B 1 7 ? 50.398 -18.266 11.710 1.00 53.25 7 ALA B C 1
ATOM 804 O O . ALA B 1 7 ? 49.170 -18.152 11.755 1.00 54.81 7 ALA B O 1
ATOM 806 N N . GLN B 1 8 ? 51.194 -17.382 11.110 1.00 56.34 8 GLN B N 1
ATOM 807 C CA . GLN B 1 8 ? 50.688 -16.169 10.473 1.00 61.01 8 GLN B CA 1
ATOM 808 C C . GLN B 1 8 ? 50.579 -16.420 8.973 1.00 61.21 8 GLN B C 1
ATOM 809 O O . GLN B 1 8 ? 51.568 -16.331 8.243 1.00 60.22 8 GLN B O 1
ATOM 815 N N . LEU B 1 9 ? 49.373 -16.748 8.514 1.00 60.33 9 LEU B N 1
ATOM 816 C CA . LEU B 1 9 ? 49.105 -16.857 7.085 1.00 57.81 9 LEU B CA 1
ATOM 817 C C . LEU B 1 9 ? 48.345 -15.617 6.634 1.00 64.70 9 LEU B C 1
ATOM 818 O O . LEU B 1 9 ? 48.837 -14.494 6.785 1.00 67.90 9 LEU B O 1
ATOM 823 N N . ASP B 1 10 ? 47.143 -15.806 6.081 1.00 69.42 10 ASP B N 1
ATOM 824 C CA . ASP B 1 10 ? 46.248 -14.675 5.866 1.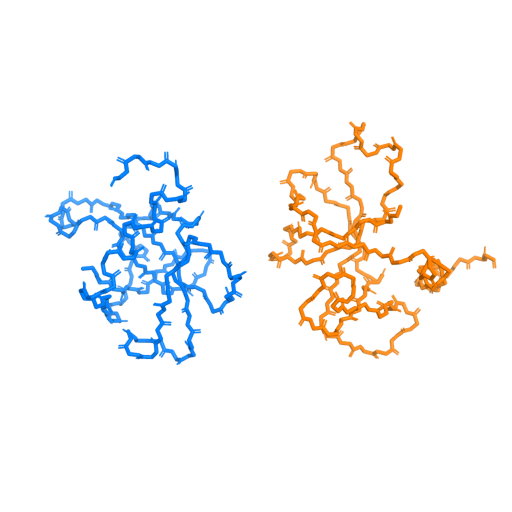00 75.46 10 ASP B CA 1
ATOM 825 C C . ASP B 1 10 ? 45.854 -14.024 7.185 1.00 77.77 10 ASP B C 1
ATOM 826 O O . ASP B 1 10 ? 45.519 -12.833 7.210 1.00 80.89 10 ASP B O 1
ATOM 831 N N . LYS B 1 11 ? 45.897 -14.782 8.277 1.00 73.11 11 LYS B N 1
ATOM 832 C CA . LYS B 1 11 ? 45.674 -14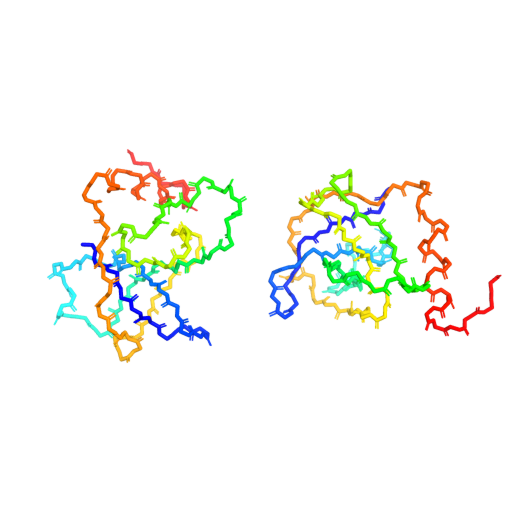.275 9.625 1.00 72.65 11 LYS B CA 1
ATOM 833 C C . LYS B 1 11 ? 46.331 -15.252 10.594 1.00 68.25 11 LYS B C 1
ATOM 834 O O . LYS B 1 11 ? 46.974 -16.220 10.181 1.00 65.47 11 LYS B O 1
ATOM 840 N N . ALA B 1 12 ? 46.178 -14.988 11.890 1.00 66.24 12 ALA B N 1
ATOM 841 C CA . ALA B 1 12 ? 46.617 -15.949 12.893 1.00 63.48 12 ALA B CA 1
ATOM 842 C C . ALA B 1 12 ? 45.770 -17.211 12.779 1.00 63.44 12 ALA B C 1
ATOM 843 O O . ALA B 1 12 ? 44.537 -17.145 12.803 1.00 65.66 12 ALA B O 1
ATOM 845 N N . ARG B 1 13 ? 46.428 -18.363 12.647 1.00 60.17 13 ARG B N 1
ATOM 846 C CA . ARG B 1 13 ? 45.729 -19.574 12.237 1.00 61.20 13 ARG B CA 1
ATOM 847 C C . ARG B 1 13 ? 46.493 -20.798 12.725 1.00 54.33 13 ARG B C 1
ATOM 848 O O . ARG B 1 13 ? 47.730 -20.798 12.717 1.00 55.49 13 ARG B O 1
ATOM 856 N N . PRO B 1 14 ? 45.793 -21.843 13.170 1.00 49.79 14 PRO B N 1
ATOM 857 C CA . PRO B 1 14 ? 46.458 -23.118 13.467 1.00 47.40 14 PRO B CA 1
ATOM 858 C C . PRO B 1 14 ? 46.874 -23.847 12.198 1.00 46.26 14 PRO B C 1
ATOM 859 O O . PRO B 1 14 ? 46.179 -23.810 11.179 1.00 47.61 14 PRO B O 1
ATOM 863 N N . VAL B 1 15 ? 48.016 -24.532 12.276 1.00 45.15 15 VAL B N 1
ATOM 864 C CA . VAL B 1 15 ? 48.595 -25.235 11.136 1.00 45.34 15 VAL B CA 1
ATOM 865 C C . VAL B 1 15 ? 49.193 -26.554 11.607 1.00 47.43 15 VAL B C 1
ATOM 866 O O . VAL B 1 15 ? 49.662 -26.677 12.743 1.00 50.29 15 VAL B O 1
ATOM 870 N N . LEU B 1 16 ? 49.179 -27.545 10.718 1.00 47.40 16 LEU B N 1
ATOM 871 C CA . LEU B 1 16 ? 49.887 -28.795 10.948 1.00 46.45 16 LEU B CA 1
ATOM 872 C C . LEU B 1 16 ? 51.262 -28.714 10.303 1.00 47.22 16 LEU B C 1
ATOM 873 O O . LEU B 1 16 ? 51.401 -28.254 9.166 1.00 48.55 16 LEU B O 1
ATOM 878 N N . ILE B 1 17 ? 52.279 -29.148 11.042 1.00 47.59 17 ILE B N 1
ATOM 879 C CA . ILE B 1 17 ? 53.651 -29.111 10.548 1.00 46.32 17 ILE B CA 1
ATOM 880 C C . ILE B 1 17 ? 53.875 -30.306 9.637 1.00 47.48 17 ILE B C 1
ATOM 881 O O . ILE B 1 17 ? 53.844 -31.450 10.093 1.00 51.60 17 ILE B O 1
ATOM 886 N N . LEU B 1 18 ? 54.097 -30.045 8.351 1.00 60.52 18 LEU B N 1
ATOM 887 C CA . LEU B 1 18 ? 54.376 -31.119 7.407 1.00 52.84 18 LEU B CA 1
ATOM 888 C C . LEU B 1 18 ? 55.856 -31.480 7.360 1.00 53.89 18 LEU B C 1
ATOM 889 O O . LEU B 1 18 ? 56.197 -32.665 7.273 1.00 53.51 18 LEU B O 1
ATOM 894 N N . THR B 1 19 ? 56.739 -30.484 7.432 1.00 55.66 19 THR B N 1
ATOM 895 C CA . THR B 1 19 ? 58.172 -30.728 7.302 1.00 57.05 19 THR B CA 1
ATOM 896 C C . THR B 1 19 ? 58.657 -31.723 8.350 1.00 63.51 19 THR B C 1
ATOM 897 O O . THR B 1 19 ? 58.306 -31.626 9.530 1.00 61.00 19 THR B O 1
ATOM 901 N N . ARG B 1 20 ? 59.457 -32.692 7.903 1.00 61.82 20 ARG B N 1
ATOM 902 C CA . ARG B 1 20 ? 60.044 -33.668 8.810 1.00 66.70 20 ARG B CA 1
ATOM 903 C C . ARG B 1 20 ? 60.821 -32.961 9.914 1.00 73.74 20 ARG B C 1
ATOM 904 O O . ARG B 1 20 ? 61.371 -31.873 9.721 1.00 74.63 20 ARG B O 1
ATOM 912 N N . GLU B 1 21 ? 60.850 -33.587 11.088 1.00 80.88 21 GLU B N 1
ATOM 913 C CA . GLU B 1 21 ? 61.356 -32.919 12.280 1.00 90.43 21 GLU B CA 1
ATOM 914 C C . GLU B 1 21 ? 62.875 -32.893 12.361 1.00 88.46 21 GLU B C 1
ATOM 915 O O . GLU B 1 21 ? 63.420 -32.146 13.178 1.00 89.60 21 GLU B O 1
ATOM 921 N N . VAL B 1 22 ? 63.575 -33.678 11.542 1.00 85.24 22 VAL B N 1
ATOM 922 C CA . VAL B 1 22 ? 65.027 -33.759 11.676 1.00 86.80 22 VAL B CA 1
ATOM 923 C C . VAL B 1 22 ? 65.703 -32.529 11.077 1.00 88.78 22 VAL B C 1
ATOM 924 O O . VAL B 1 22 ? 66.721 -32.058 11.594 1.00 94.04 22 VAL B O 1
ATOM 928 N N . VAL B 1 23 ? 65.143 -31.975 9.998 1.00 84.34 23 VAL B N 1
ATOM 929 C CA . VAL B 1 23 ? 65.758 -30.849 9.303 1.00 82.37 23 VAL B CA 1
ATOM 930 C C . VAL B 1 23 ? 65.171 -29.510 9.719 1.00 81.67 23 VAL B C 1
ATOM 931 O O . VAL B 1 23 ? 65.581 -28.474 9.182 1.00 83.84 23 VAL B O 1
ATOM 935 N N . ARG B 1 24 ? 64.226 -29.496 10.657 1.00 80.08 24 ARG B N 1
ATOM 936 C CA . ARG B 1 24 ? 63.608 -28.235 11.064 1.00 81.18 24 ARG B CA 1
ATOM 937 C C . ARG B 1 24 ? 64.603 -27.238 11.649 1.00 84.30 24 ARG B C 1
ATOM 938 O O . ARG B 1 24 ? 64.562 -26.061 11.252 1.00 81.93 24 ARG B O 1
ATOM 946 N N . PRO B 1 25 ? 65.501 -27.607 12.572 1.00 89.26 25 PRO B N 1
ATOM 947 C CA . PRO B 1 25 ? 66.455 -26.611 13.089 1.00 94.59 25 PRO B CA 1
ATOM 948 C C . PRO B 1 25 ? 67.468 -26.127 12.061 1.00 100.58 25 PRO B C 1
ATOM 949 O O . PRO B 1 25 ? 68.211 -25.181 12.357 1.00 104.92 25 PRO B O 1
ATOM 953 N N . HIS B 1 26 ? 67.527 -26.732 10.875 1.00 102.72 26 HIS B N 1
ATOM 954 C CA . HIS B 1 26 ? 68.505 -26.363 9.859 1.00 105.74 26 HIS B CA 1
ATOM 955 C C . HIS B 1 26 ? 67.867 -25.700 8.641 1.00 102.39 26 HIS B C 1
ATOM 956 O O . HIS B 1 26 ? 68.477 -25.668 7.568 1.00 102.59 26 HIS B O 1
ATOM 963 N N . LEU B 1 27 ? 66.655 -25.166 8.783 1.00 96.44 27 LEU B N 1
ATOM 964 C CA . LEU B 1 27 ? 65.980 -24.482 7.689 1.00 93.00 27 LEU B CA 1
ATOM 965 C C . LEU B 1 27 ? 65.308 -23.219 8.203 1.00 90.46 27 LEU B C 1
ATOM 966 O O . LEU B 1 27 ? 64.814 -23.183 9.334 1.00 89.86 27 LEU B O 1
ATOM 971 N N . THR B 1 28 ? 65.294 -22.187 7.364 1.00 88.19 28 THR B N 1
ATOM 972 C CA . THR B 1 28 ? 64.610 -20.939 7.673 1.00 86.00 28 THR B CA 1
ATOM 973 C C . THR B 1 28 ? 63.163 -20.935 7.203 1.00 81.33 28 THR B C 1
ATOM 974 O O . THR B 1 28 ? 62.440 -19.969 7.469 1.00 83.80 28 THR B O 1
ATOM 978 N N . ASN B 1 29 ? 62.730 -21.984 6.510 1.00 59.95 29 ASN B N 1
ATOM 979 C CA . ASN B 1 29 ? 61.350 -22.128 6.078 1.00 55.81 29 ASN B CA 1
ATOM 980 C C . ASN B 1 29 ? 60.832 -23.489 6.519 1.00 53.07 29 ASN B C 1
ATOM 981 O O . ASN B 1 29 ? 61.597 -24.376 6.904 1.00 53.16 29 ASN B O 1
ATOM 986 N N . VAL B 1 30 ? 59.512 -23.645 6.452 1.00 50.97 30 VAL B N 1
ATOM 987 C CA . VAL B 1 30 ? 58.849 -24.853 6.922 1.00 48.69 30 VAL B CA 1
ATOM 988 C C . VAL B 1 30 ? 57.486 -24.924 6.246 1.00 49.90 30 VAL B C 1
ATOM 989 O O . VAL B 1 30 ? 56.871 -23.899 5.946 1.00 47.29 30 VAL B O 1
ATOM 993 N N . THR B 1 31 ? 57.019 -26.146 5.992 1.00 47.55 31 THR B N 1
ATOM 994 C CA . THR B 1 31 ? 55.854 -26.393 5.145 1.00 46.34 31 THR B CA 1
ATOM 995 C C . THR B 1 31 ? 54.655 -26.768 6.009 1.00 48.61 31 THR B C 1
ATOM 996 O O . THR B 1 31 ? 54.691 -27.777 6.721 1.00 45.01 31 THR B O 1
ATOM 1000 N N . VAL B 1 32 ? 53.610 -25.943 5.973 1.00 55.63 32 VAL B N 1
ATOM 1001 C CA . VAL B 1 32 ? 52.438 -26.147 6.818 1.00 52.82 32 VAL B CA 1
ATOM 1002 C C . VAL B 1 32 ? 51.292 -26.707 5.988 1.00 49.85 32 VAL B C 1
ATOM 1003 O O . VAL B 1 32 ? 51.245 -26.573 4.761 1.00 51.04 32 VAL B O 1
ATOM 1007 N N . ALA B 1 33 ? 50.348 -27.338 6.690 1.00 44.51 33 ALA B N 1
ATOM 1008 C CA . ALA B 1 33 ? 49.003 -27.583 6.197 1.00 44.29 33 ALA B CA 1
ATOM 1009 C C . ALA B 1 33 ? 48.040 -26.808 7.082 1.00 46.57 33 ALA B C 1
ATOM 1010 O O . ALA B 1 33 ? 47.955 -27.095 8.286 1.00 45.88 33 ALA B O 1
ATOM 1012 N N . PRO B 1 34 ? 47.328 -25.811 6.561 1.00 47.99 34 PRO B N 1
ATOM 1013 C CA . PRO B 1 34 ? 46.468 -24.999 7.425 1.00 46.86 34 PRO B CA 1
ATOM 1014 C C . PRO B 1 34 ? 45.283 -25.803 7.924 1.00 46.01 34 PRO B C 1
ATOM 1015 O O . PRO B 1 34 ? 44.848 -26.770 7.294 1.00 47.12 34 PRO B O 1
ATOM 1019 N N . ILE B 1 35 ? 44.764 -25.394 9.078 1.00 46.03 35 ILE B N 1
ATOM 1020 C CA . ILE B 1 35 ? 43.627 -26.045 9.715 1.00 45.73 35 ILE B CA 1
ATOM 1021 C C . ILE B 1 35 ? 42.468 -25.057 9.730 1.00 48.42 35 ILE B C 1
ATOM 1022 O O . ILE B 1 35 ? 42.648 -23.888 10.091 1.00 50.84 35 ILE B O 1
ATOM 1027 N N . THR B 1 36 ? 41.283 -25.524 9.343 1.00 48.74 36 THR B N 1
ATOM 1028 C CA . THR B 1 36 ? 40.130 -24.651 9.194 1.00 51.87 36 THR B CA 1
ATOM 1029 C C . THR B 1 36 ? 38.898 -25.309 9.795 1.00 53.90 36 THR B C 1
ATOM 1030 O O . THR B 1 36 ? 38.774 -26.536 9.812 1.00 54.32 36 THR B O 1
ATOM 1034 N N . THR B 1 37 ? 37.988 -24.472 10.294 1.00 56.06 37 THR B N 1
ATOM 1035 C CA . THR B 1 37 ? 36.697 -24.949 10.773 1.00 57.15 37 THR B CA 1
ATOM 1036 C C . THR B 1 37 ? 35.687 -25.129 9.648 1.00 61.30 37 THR B C 1
ATOM 1037 O O . THR B 1 37 ? 34.628 -25.723 9.877 1.00 62.15 37 THR B O 1
ATOM 1041 N N . THR B 1 38 ? 35.986 -24.631 8.447 1.00 65.05 38 THR B N 1
ATOM 1042 C CA . THR B 1 38 ? 35.128 -24.848 7.290 1.00 69.96 38 THR B CA 1
ATOM 1043 C C . THR B 1 38 ? 3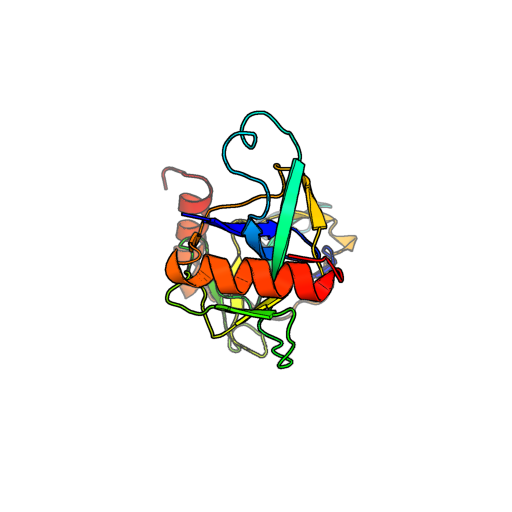5.289 -26.276 6.783 1.00 70.42 38 THR B C 1
ATOM 1044 O O . THR B 1 38 ? 36.175 -26.559 5.969 1.00 70.13 38 THR B O 1
ATOM 1048 N N . VAL B 1 39 ? 34.443 -27.180 7.264 1.00 72.40 39 VAL B N 1
ATOM 1049 C CA . VAL B 1 39 ? 34.520 -28.591 6.905 1.00 73.84 39 VAL B CA 1
ATOM 1050 C C . VAL B 1 39 ? 33.675 -28.826 5.661 1.00 82.33 39 VAL B C 1
ATOM 1051 O O . VAL B 1 39 ? 32.522 -28.386 5.589 1.00 86.30 39 VAL B O 1
ATOM 1055 N N . ARG B 1 40 ? 34.253 -29.514 4.675 1.00 84.98 40 ARG B N 1
ATOM 1056 C CA . ARG B 1 40 ? 33.579 -29.778 3.413 1.00 89.11 40 ARG B CA 1
ATOM 1057 C C . ARG B 1 40 ? 33.433 -31.261 3.101 1.00 91.06 40 ARG B C 1
ATOM 1058 O O . ARG B 1 40 ? 32.854 -31.602 2.062 1.00 93.90 40 ARG B O 1
ATOM 1066 N N . GLY B 1 41 ? 33.938 -32.149 3.955 1.00 92.07 41 GLY B N 1
ATOM 1067 C CA . GLY B 1 41 ? 33.816 -33.576 3.726 1.00 91.93 41 GLY B CA 1
ATOM 1068 C C . GLY B 1 41 ? 34.615 -34.059 2.533 1.00 91.03 41 GLY B C 1
ATOM 1069 O O . GLY B 1 41 ? 34.094 -34.773 1.672 1.00 92.56 41 GLY B O 1
ATOM 1070 N N . LEU B 1 42 ? 35.886 -33.678 2.478 1.00 79.64 42 LEU B N 1
ATOM 1071 C CA . LEU B 1 42 ? 36.760 -34.001 1.362 1.00 75.84 42 LEU B CA 1
ATOM 1072 C C . LEU B 1 42 ? 37.724 -35.118 1.739 1.00 71.13 42 LEU B C 1
ATOM 1073 O O . LEU B 1 42 ? 38.067 -35.301 2.910 1.00 69.13 42 LEU B O 1
ATOM 1078 N N . ALA B 1 43 ? 38.156 -35.871 0.723 1.00 68.59 43 ALA B N 1
ATOM 1079 C CA . ALA B 1 43 ? 39.186 -36.885 0.910 1.00 64.66 43 ALA B CA 1
ATOM 1080 C C . ALA B 1 43 ? 40.557 -36.279 1.168 1.00 62.77 43 ALA B C 1
ATOM 1081 O O . ALA B 1 43 ? 41.497 -37.021 1.472 1.00 63.83 43 ALA B O 1
ATOM 1083 N N . THR B 1 44 ? 40.690 -34.960 1.049 1.00 61.37 44 THR B N 1
ATOM 1084 C CA . THR B 1 44 ? 41.933 -34.255 1.317 1.00 56.73 44 THR B CA 1
ATOM 1085 C C . THR B 1 44 ? 41.955 -33.623 2.703 1.00 53.09 44 THR B C 1
ATOM 1086 O O . THR B 1 44 ? 42.918 -32.928 3.041 1.00 52.97 44 THR B O 1
ATOM 1090 N N . GLU B 1 45 ? 40.923 -33.851 3.510 1.00 58.85 45 GLU B N 1
ATOM 1091 C CA . GLU B 1 45 ? 40.811 -33.273 4.840 1.00 58.25 45 GLU B CA 1
ATOM 1092 C C . GLU B 1 45 ? 41.092 -34.327 5.903 1.00 57.80 45 GLU B C 1
ATOM 1093 O O . GLU B 1 45 ? 40.767 -35.507 5.732 1.00 61.11 45 GLU B O 1
ATOM 1099 N N . VAL B 1 46 ? 41.702 -33.889 7.002 1.00 54.59 46 VAL B N 1
ATOM 1100 C CA . VAL B 1 46 ? 41.956 -34.753 8.151 1.00 55.14 46 VAL B CA 1
ATOM 1101 C C . VAL B 1 46 ? 41.237 -34.170 9.361 1.00 55.59 46 VAL B C 1
ATOM 1102 O O . VAL B 1 46 ? 41.618 -33.096 9.847 1.00 55.14 46 VAL B O 1
ATOM 1106 N N . PRO B 1 47 ? 40.196 -34.829 9.867 1.00 56.45 47 PRO B N 1
ATOM 1107 C CA . PRO B 1 47 ? 39.470 -34.292 11.026 1.00 55.25 47 PRO B CA 1
ATOM 1108 C C . PRO B 1 47 ? 40.365 -34.187 12.252 1.00 56.33 47 PRO B C 1
ATOM 1109 O O . PRO B 1 47 ? 41.088 -35.123 12.602 1.00 58.25 47 PRO B O 1
ATOM 1113 N N . VAL B 1 48 ? 40.311 -33.029 12.904 1.00 56.36 48 VAL B N 1
ATOM 1114 C CA . VAL B 1 48 ? 41.064 -32.759 14.123 1.00 58.64 48 VAL B CA 1
ATOM 1115 C C . VAL B 1 48 ? 40.201 -31.889 15.023 1.00 62.66 48 VAL B C 1
ATOM 1116 O O . VAL B 1 48 ? 39.474 -31.013 14.543 1.00 65.67 48 VAL B O 1
ATOM 1120 N N . ASP B 1 49 ? 40.278 -32.128 16.332 1.00 61.22 49 ASP B N 1
ATOM 1121 C CA . ASP B 1 49 ? 39.450 -31.369 17.260 1.00 64.01 49 ASP B CA 1
ATOM 1122 C C . ASP B 1 49 ? 40.208 -30.995 18.529 1.00 64.87 49 ASP B C 1
ATOM 1123 O O . ASP B 1 49 ? 41.432 -30.831 18.505 1.00 64.73 49 ASP B O 1
ATOM 1128 N N . ALA B 1 50 ? 39.477 -30.862 19.641 1.00 65.95 50 ALA B N 1
ATOM 1129 C CA . ALA B 1 50 ? 40.077 -30.384 20.883 1.00 67.30 50 ALA B CA 1
ATOM 1130 C C . ALA B 1 50 ? 41.168 -31.318 21.389 1.00 65.92 50 ALA B C 1
ATOM 1131 O O . ALA B 1 50 ? 42.105 -30.865 22.058 1.00 66.44 50 ALA B O 1
ATOM 1133 N N . VAL B 1 51 ? 41.069 -32.615 21.084 1.00 63.78 51 VAL B N 1
ATOM 1134 C CA . VAL B 1 51 ? 42.105 -33.555 21.500 1.00 62.73 51 VAL B CA 1
ATOM 1135 C C . VAL B 1 51 ? 43.439 -33.194 20.859 1.00 63.48 51 VAL B C 1
ATOM 1136 O O . VAL B 1 51 ? 44.503 -33.393 21.459 1.00 65.88 51 VAL B O 1
ATOM 1140 N N . ASN B 1 52 ? 43.405 -32.632 19.654 1.00 62.70 52 ASN B N 1
ATOM 1141 C CA . ASN B 1 52 ? 44.596 -32.172 18.956 1.00 57.64 52 ASN B CA 1
ATOM 1142 C C . ASN B 1 52 ? 44.985 -30.745 19.327 1.00 57.81 52 ASN B C 1
ATOM 1143 O O . ASN B 1 52 ? 45.887 -30.179 18.701 1.00 57.34 52 ASN B O 1
ATOM 1148 N N . GLY B 1 53 ? 44.321 -30.148 20.316 1.00 58.55 53 GLY B N 1
ATOM 1149 C CA . GLY B 1 53 ? 44.668 -28.828 20.798 1.00 61.86 53 GLY B CA 1
ATOM 1150 C C . GLY B 1 53 ? 43.821 -27.695 20.266 1.00 63.45 53 GLY B C 1
ATOM 1151 O O . GLY B 1 53 ? 44.096 -26.534 20.592 1.00 65.14 53 GLY B O 1
ATOM 1152 N N . LEU B 1 54 ? 42.803 -27.990 19.468 1.00 61.68 54 LEU B N 1
ATOM 1153 C CA . LEU B 1 54 ? 41.975 -26.965 18.856 1.00 62.68 54 LEU B CA 1
ATOM 1154 C C . LEU B 1 54 ? 40.819 -26.580 19.777 1.00 69.30 54 LEU B C 1
ATOM 1155 O O . LEU B 1 54 ? 40.610 -27.170 20.839 1.00 70.87 54 LEU B O 1
ATOM 1160 N N . ASN B 1 55 ? 40.061 -25.568 19.355 1.00 72.30 55 ASN B N 1
ATOM 1161 C CA . ASN B 1 55 ? 38.939 -25.074 20.140 1.00 75.95 55 ASN B CA 1
ATOM 1162 C C . ASN B 1 55 ? 37.593 -25.608 19.671 1.00 75.54 55 ASN B C 1
ATOM 1163 O O . ASN B 1 55 ? 36.609 -25.490 20.409 1.00 78.89 55 ASN B O 1
ATOM 1168 N N . GLN B 1 56 ? 37.526 -26.193 18.478 1.00 73.33 56 GLN B N 1
ATOM 1169 C CA . GLN B 1 56 ? 36.288 -26.735 17.935 1.00 74.70 56 GLN B CA 1
ATOM 1170 C C . GLN B 1 56 ? 36.641 -27.720 16.826 1.00 68.07 56 GLN B C 1
ATOM 1171 O O . GLN B 1 56 ? 37.765 -27.697 16.309 1.00 64.43 56 GLN B O 1
ATOM 1177 N N . PRO B 1 57 ? 35.719 -28.614 16.462 1.00 65.64 57 PRO B N 1
ATOM 1178 C CA . PRO B 1 57 ? 36.006 -29.576 15.389 1.00 64.24 57 PRO B CA 1
ATOM 1179 C C . PRO B 1 57 ? 36.396 -28.873 14.097 1.00 64.19 57 PRO B C 1
ATOM 1180 O O . PRO B 1 57 ? 35.673 -28.011 13.596 1.00 67.42 57 PRO B O 1
ATOM 1184 N N . SER B 1 58 ? 37.552 -29.254 13.562 1.00 60.83 58 SER B N 1
ATOM 1185 C CA . SER B 1 58 ? 38.112 -28.633 12.370 1.00 61.09 58 SER B CA 1
ATOM 1186 C C . SER B 1 58 ? 38.657 -29.732 11.470 1.00 60.24 58 SER B C 1
ATOM 1187 O O . SER B 1 58 ? 38.484 -30.923 11.740 1.00 62.23 58 SER B O 1
ATOM 1190 N N . VAL B 1 59 ? 39.324 -29.326 10.389 1.00 53.22 59 VAL B N 1
ATOM 1191 C CA . VAL B 1 59 ? 39.985 -30.253 9.483 1.00 49.06 59 VAL B CA 1
ATOM 1192 C C . VAL B 1 59 ? 41.345 -29.682 9.112 1.00 51.84 59 VAL B C 1
ATOM 1193 O O . VAL B 1 59 ? 41.527 -28.464 9.018 1.00 47.90 59 VAL B O 1
ATOM 1197 N N . VAL B 1 60 ? 42.306 -30.575 8.912 1.00 51.46 60 VAL B N 1
ATOM 1198 C CA . VAL B 1 60 ? 43.564 -30.207 8.277 1.00 49.38 60 VAL B CA 1
ATOM 1199 C C . VAL B 1 60 ? 43.314 -30.185 6.775 1.00 48.65 60 VAL B C 1
ATOM 1200 O O . VAL B 1 60 ? 42.890 -31.190 6.195 1.00 50.63 60 VAL B O 1
ATOM 1204 N N . SER B 1 61 ? 43.533 -29.030 6.149 1.00 48.51 61 SER B N 1
ATOM 1205 C CA . SER B 1 61 ? 43.174 -28.810 4.747 1.00 45.90 61 SER B CA 1
ATOM 1206 C C . SER B 1 61 ? 44.429 -29.002 3.901 1.00 47.84 61 SER B C 1
ATOM 1207 O O . SER B 1 61 ? 45.186 -28.061 3.654 1.00 44.51 61 SER B O 1
ATOM 1210 N N . CYS B 1 62 ? 44.646 -30.241 3.449 1.00 51.96 62 CYS B N 1
ATOM 1211 C CA . CYS B 1 62 ? 45.844 -30.565 2.683 1.00 54.25 62 CYS B CA 1
ATOM 1212 C C . CYS B 1 62 ? 45.846 -29.967 1.281 1.00 55.80 62 CYS B C 1
ATOM 1213 O O . CYS B 1 62 ? 46.878 -30.029 0.604 1.00 57.31 62 CYS B O 1
ATOM 1216 N N . ASP B 1 63 ? 44.726 -29.405 0.825 1.00 56.21 63 ASP B N 1
ATOM 1217 C CA . ASP B 1 63 ? 44.688 -28.758 -0.480 1.00 54.42 63 ASP B CA 1
ATOM 1218 C C . ASP B 1 63 ? 45.335 -27.380 -0.476 1.00 54.70 63 ASP B C 1
ATOM 1219 O O . ASP B 1 63 ? 45.587 -26.831 -1.555 1.00 57.86 63 ASP B O 1
ATOM 1224 N N . ASN B 1 64 ? 45.601 -26.814 0.701 1.00 53.98 64 ASN B N 1
ATOM 1225 C CA . ASN B 1 64 ? 46.132 -25.465 0.830 1.00 54.65 64 ASN B CA 1
ATOM 1226 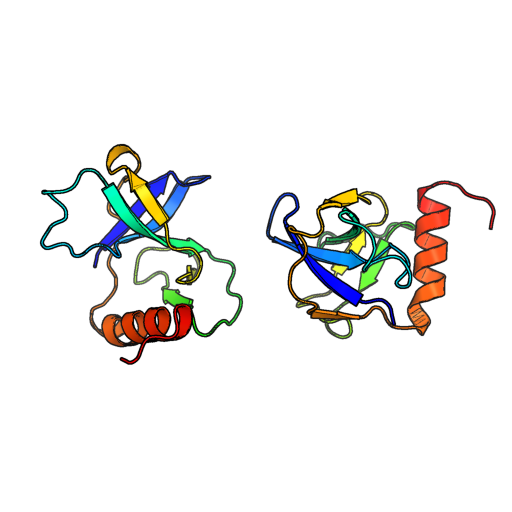C C . ASN B 1 64 ? 47.514 -25.469 1.482 1.00 54.77 64 ASN B C 1
ATOM 1227 O O . ASN B 1 64 ? 47.870 -24.534 2.205 1.00 44.52 64 ASN B O 1
ATOM 1232 N N . THR B 1 65 ? 48.300 -26.518 1.227 1.00 44.78 65 THR B N 1
ATOM 1233 C CA . THR B 1 65 ? 49.659 -26.609 1.754 1.00 45.56 65 THR B CA 1
ATOM 1234 C C . THR B 1 65 ? 50.486 -25.398 1.334 1.00 50.30 65 THR B C 1
ATOM 1235 O O . THR B 1 65 ? 50.401 -24.940 0.191 1.00 54.64 65 THR B O 1
ATOM 1239 N N . GLN B 1 66 ? 51.283 -24.874 2.270 1.00 54.47 66 GLN B N 1
ATOM 1240 C CA . GLN B 1 66 ? 52.124 -23.716 1.995 1.00 57.32 66 GLN B CA 1
ATOM 1241 C C . GLN B 1 66 ? 53.420 -23.822 2.786 1.00 53.58 66 GLN B C 1
ATOM 1242 O O . GLN B 1 66 ? 53.457 -24.420 3.864 1.00 51.80 66 GLN B O 1
ATOM 1248 N N . THR B 1 67 ? 54.482 -23.233 2.239 1.00 50.35 67 THR B N 1
ATOM 1249 C CA . THR B 1 67 ? 55.774 -23.129 2.908 1.00 50.14 67 THR B CA 1
ATOM 1250 C C . THR B 1 67 ? 55.966 -21.682 3.343 1.00 51.65 67 THR B C 1
ATOM 1251 O O . THR B 1 67 ? 55.923 -20.771 2.508 1.00 56.03 67 THR B O 1
ATOM 1255 N N . ILE B 1 68 ? 56.173 -21.475 4.637 1.00 51.66 68 ILE B N 1
ATOM 1256 C CA . ILE B 1 68 ? 56.185 -20.137 5.224 1.00 47.14 68 ILE B CA 1
ATOM 1257 C C . ILE B 1 68 ? 57.527 -19.936 5.914 1.00 57.67 68 ILE B C 1
ATOM 1258 O O . ILE B 1 68 ? 58.238 -20.908 6.215 1.00 58.49 68 ILE B O 1
ATOM 1263 N N . PRO B 1 69 ? 57.912 -18.687 6.175 1.00 51.69 69 PRO B N 1
ATOM 1264 C CA . PRO B 1 69 ? 59.121 -18.449 6.970 1.00 65.22 69 PRO B CA 1
ATOM 1265 C C . PRO B 1 69 ? 58.925 -18.893 8.410 1.00 55.83 69 PRO B C 1
ATOM 1266 O O . PRO B 1 69 ? 57.826 -18.812 8.966 1.00 54.81 69 PRO B O 1
ATOM 1270 N N . VAL B 1 70 ? 60.016 -19.373 9.012 1.00 67.35 70 VAL B N 1
ATOM 1271 C CA . VAL B 1 70 ? 59.952 -19.857 10.389 1.00 60.49 70 VAL B CA 1
ATOM 1272 C C . VAL B 1 70 ? 59.610 -18.725 11.352 1.00 69.62 70 VAL B C 1
ATOM 1273 O O . VAL B 1 70 ? 58.955 -18.950 12.379 1.00 63.16 70 VAL B O 1
ATOM 1277 N N . CYS B 1 71 ? 60.012 -17.492 11.031 1.00 72.83 71 CYS B N 1
ATOM 1278 C CA . CYS B 1 71 ? 59.657 -16.356 11.875 1.00 75.68 71 CYS B CA 1
ATOM 1279 C C . CYS B 1 71 ? 58.163 -16.058 11.870 1.00 70.08 71 CYS B C 1
ATOM 1280 O O . CYS B 1 71 ? 57.721 -15.182 12.621 1.00 70.65 71 CYS B O 1
ATOM 1283 N N . ASP B 1 72 ? 57.382 -16.752 11.048 1.00 66.24 72 ASP B N 1
ATOM 1284 C CA . ASP B 1 72 ? 55.930 -16.675 11.093 1.00 62.35 72 ASP B CA 1
ATOM 1285 C C . ASP B 1 72 ? 55.312 -17.837 11.861 1.00 62.24 72 ASP B C 1
ATOM 1286 O O . ASP B 1 72 ? 54.087 -17.988 11.854 1.00 61.32 72 ASP B O 1
ATOM 1291 N N . LEU B 1 73 ? 56.126 -18.654 12.527 1.00 63.76 73 LEU B N 1
ATOM 1292 C CA . LEU B 1 73 ? 55.642 -19.816 13.261 1.00 61.67 73 LEU B CA 1
ATOM 1293 C C . LEU B 1 73 ? 55.566 -19.476 14.745 1.00 65.23 73 LEU B C 1
ATOM 1294 O O . LEU B 1 73 ? 56.566 -19.071 15.348 1.00 70.91 73 LEU B O 1
ATOM 1299 N N . GLY B 1 74 ? 54.380 -19.637 15.326 1.00 62.40 74 GLY B N 1
ATOM 1300 C CA . GLY B 1 74 ? 54.135 -19.309 16.711 1.00 66.06 74 GLY B CA 1
ATOM 1301 C C . GLY B 1 74 ? 54.209 -20.516 17.623 1.00 68.71 74 GLY B C 1
ATOM 1302 O O . GLY B 1 74 ? 54.814 -21.544 17.299 1.00 67.45 74 GLY B O 1
ATOM 1303 N N . ARG B 1 75 ? 53.572 -20.388 18.782 1.00 70.32 75 ARG B N 1
ATOM 1304 C CA . ARG B 1 75 ? 53.665 -21.416 19.807 1.00 78.11 75 ARG B CA 1
ATOM 1305 C C . ARG B 1 75 ? 52.952 -22.693 19.377 1.00 75.44 75 ARG B C 1
ATOM 1306 O O . ARG B 1 75 ? 51.986 -22.669 18.608 1.00 72.67 75 ARG B O 1
ATOM 1314 N N . GLN B 1 76 ? 53.446 -23.819 19.885 1.00 77.31 76 GLN B N 1
ATOM 1315 C CA . GLN B 1 76 ? 52.802 -25.104 19.658 1.00 73.99 76 GLN B CA 1
ATOM 1316 C C . GLN B 1 76 ? 51.613 -25.259 20.598 1.00 73.35 76 GLN B C 1
ATOM 1317 O O . GLN B 1 76 ? 51.725 -25.014 21.804 1.00 78.41 76 GLN B O 1
ATOM 1323 N N . ILE B 1 77 ? 50.474 -25.670 20.043 1.00 68.12 77 ILE B N 1
ATOM 1324 C CA . ILE B 1 77 ? 49.225 -25.768 20.787 1.00 70.31 77 ILE B CA 1
ATOM 1325 C C . ILE B 1 77 ? 48.690 -27.190 20.856 1.00 68.47 77 ILE B C 1
ATOM 1326 O O . ILE B 1 77 ? 47.688 -27.426 21.538 1.00 69.80 77 ILE B O 1
ATOM 1331 N N . GLY B 1 78 ? 49.317 -28.141 20.175 1.00 67.05 78 GLY B N 1
ATOM 1332 C CA . GLY B 1 78 ? 48.867 -29.518 20.237 1.00 67.21 78 GLY B CA 1
ATOM 1333 C C . GLY B 1 78 ? 49.651 -30.390 19.281 1.00 74.30 78 GLY B C 1
ATOM 1334 O O . GLY B 1 78 ? 50.650 -29.969 18.690 1.00 74.06 78 GLY B O 1
ATOM 1335 N N . TYR B 1 79 ? 49.171 -31.624 19.138 1.00 74.74 79 TYR B N 1
ATOM 1336 C CA . TYR B 1 79 ? 49.791 -32.613 18.269 1.00 73.08 79 TYR B CA 1
ATOM 1337 C C . TYR B 1 79 ? 48.753 -33.219 17.336 1.00 65.84 79 TYR B C 1
ATOM 1338 O O . TYR B 1 79 ? 47.543 -33.061 17.524 1.00 64.40 79 TYR B O 1
ATOM 1347 N N . LEU B 1 80 ? 49.252 -33.920 16.321 1.00 62.16 80 LEU B N 1
ATOM 1348 C CA . LEU B 1 80 ? 48.471 -34.893 15.573 1.00 58.58 80 LEU B CA 1
ATOM 1349 C C . LEU B 1 80 ? 48.784 -36.270 16.141 1.00 62.09 80 LEU B C 1
ATOM 1350 O O . LEU B 1 80 ? 49.955 -36.652 16.231 1.00 64.34 80 LEU B O 1
ATOM 1355 N N . LEU B 1 81 ? 47.745 -37.001 16.538 1.00 66.31 81 LEU B N 1
ATOM 1356 C CA . LEU B 1 81 ? 47.948 -38.294 17.180 1.00 71.19 81 LEU B CA 1
ATOM 1357 C C . LEU B 1 81 ? 48.626 -39.268 16.222 1.00 73.49 81 LEU B C 1
ATOM 1358 O O . LEU B 1 81 ? 48.482 -39.176 15.000 1.00 71.29 81 LEU B O 1
ATOM 1363 N N . ALA B 1 82 ? 49.389 -40.202 16.796 1.00 67.63 82 ALA B N 1
ATOM 1364 C CA . ALA B 1 82 ? 50.117 -41.166 15.977 1.00 67.72 82 ALA B CA 1
ATOM 1365 C C . ALA B 1 82 ? 49.165 -42.017 15.146 1.00 69.51 82 ALA B C 1
ATOM 1366 O O . ALA B 1 82 ? 49.450 -42.322 13.981 1.00 66.55 82 ALA B O 1
ATOM 1368 N N . SER B 1 83 ? 48.024 -42.405 15.723 1.00 74.34 83 SER B N 1
ATOM 1369 C CA . SER B 1 83 ? 47.007 -43.179 15.011 1.00 77.34 83 SER B CA 1
ATOM 1370 C C . SER B 1 83 ? 46.283 -42.366 13.922 1.00 74.85 83 SER B C 1
ATOM 1371 O O . SER B 1 83 ? 45.338 -42.891 13.314 1.00 78.46 83 SER B O 1
ATOM 1374 N N . GLN B 1 84 ? 46.698 -41.122 13.677 1.00 70.01 84 GLN B N 1
ATOM 1375 C CA . GLN B 1 84 ? 46.174 -40.302 12.593 1.00 68.09 84 GLN B CA 1
ATOM 1376 C C . GLN B 1 84 ? 47.172 -40.119 11.457 1.00 65.50 84 GLN B C 1
ATOM 1377 O O . GLN B 1 84 ? 46.837 -39.482 10.451 1.00 61.95 84 GLN B O 1
ATOM 1383 N N . GLU B 1 85 ? 48.387 -40.652 11.596 1.00 67.99 85 GLU B N 1
ATOM 1384 C CA . GLU B 1 85 ? 49.373 -40.540 10.524 1.00 67.60 85 GLU B CA 1
ATOM 1385 C C . GLU B 1 85 ? 48.945 -41.217 9.224 1.00 71.27 85 GLU B C 1
ATOM 1386 O O . GLU B 1 85 ? 49.169 -40.621 8.156 1.00 69.64 85 GLU B O 1
ATOM 1392 N N . PRO B 1 86 ? 48.361 -42.425 9.220 1.00 76.64 86 PRO B N 1
ATOM 1393 C CA . PRO B 1 86 ? 47.910 -42.990 7.934 1.00 76.88 86 PRO B CA 1
ATOM 1394 C C . PRO B 1 86 ? 46.843 -42.153 7.253 1.00 72.76 86 PRO B C 1
ATOM 1395 O O . PRO B 1 86 ? 46.857 -42.017 6.022 1.00 71.77 86 PRO B O 1
ATOM 1399 N N . ALA B 1 87 ? 45.910 -41.588 8.025 1.00 70.26 87 ALA B N 1
ATOM 1400 C CA . ALA B 1 87 ? 44.900 -40.711 7.442 1.00 68.59 87 ALA B CA 1
ATOM 1401 C C . ALA B 1 87 ? 45.530 -39.482 6.803 1.00 62.50 87 ALA B C 1
ATOM 1402 O O . ALA B 1 87 ? 45.036 -38.990 5.779 1.00 62.30 87 ALA B O 1
ATOM 1404 N N . LEU B 1 88 ? 46.619 -38.976 7.389 1.00 55.53 88 LEU B N 1
ATOM 1405 C CA . LEU B 1 88 ? 47.307 -37.828 6.809 1.00 52.20 88 LEU B CA 1
ATOM 1406 C C . LEU B 1 88 ? 48.007 -38.203 5.510 1.00 50.86 88 LEU B C 1
ATOM 1407 O O . LEU B 1 88 ? 47.942 -37.458 4.524 1.00 51.71 88 LEU B O 1
ATOM 1412 N N . ALA B 1 89 ? 48.690 -39.350 5.492 1.00 49.83 89 ALA B N 1
ATOM 1413 C CA . ALA B 1 89 ? 49.333 -39.798 4.262 1.00 51.20 89 ALA B CA 1
ATOM 1414 C C . ALA B 1 89 ? 48.303 -40.067 3.173 1.00 58.01 89 ALA B C 1
ATOM 1415 O O . ALA B 1 89 ? 48.521 -39.731 2.003 1.00 60.57 89 ALA B O 1
ATOM 1417 N N . GLU B 1 90 ? 47.168 -40.663 3.541 1.00 61.55 90 GLU B N 1
ATOM 1418 C CA . GLU B 1 90 ? 46.119 -40.914 2.559 1.00 65.85 90 GLU B CA 1
ATOM 1419 C C . GLU B 1 90 ? 45.547 -39.610 2.018 1.00 61.78 90 GLU B C 1
ATOM 1420 O O . GLU B 1 90 ? 45.282 -39.492 0.816 1.00 62.31 90 GLU B O 1
ATOM 1426 N N . ALA B 1 91 ? 45.361 -38.613 2.889 1.00 56.47 91 ALA B N 1
ATOM 1427 C CA . ALA B 1 91 ? 44.801 -37.340 2.447 1.00 54.45 91 ALA B CA 1
ATOM 1428 C C . ALA B 1 91 ? 45.759 -36.585 1.536 1.00 54.34 91 ALA B C 1
ATOM 1429 O O . ALA B 1 91 ? 45.317 -35.903 0.604 1.00 53.24 91 ALA B O 1
ATOM 1431 N N . ILE B 1 92 ? 47.065 -36.690 1.783 1.00 52.29 92 ILE B N 1
ATOM 1432 C CA . ILE B 1 92 ? 48.039 -35.987 0.952 1.00 50.70 92 ILE B CA 1
ATOM 1433 C C . ILE B 1 92 ? 48.203 -36.684 -0.393 1.00 54.88 92 ILE B C 1
ATOM 1434 O O . ILE B 1 92 ? 48.159 -36.041 -1.449 1.00 56.61 92 ILE B O 1
ATOM 1439 N N . GLY B 1 93 ? 48.402 -38.005 -0.374 1.00 55.82 93 GLY B N 1
ATOM 1440 C CA . GLY B 1 93 ? 48.505 -38.746 -1.622 1.00 57.59 93 GLY B CA 1
ATOM 1441 C C . GLY B 1 93 ? 47.263 -38.615 -2.483 1.00 58.61 93 GLY B C 1
ATOM 1442 O O . GLY B 1 93 ? 47.351 -38.577 -3.714 1.00 60.81 93 GLY B O 1
ATOM 1443 N N . ASN B 1 94 ? 46.088 -38.540 -1.849 1.00 58.56 94 ASN B N 1
ATOM 1444 C CA . ASN B 1 94 ? 44.856 -38.312 -2.597 1.00 63.59 94 ASN B CA 1
ATOM 1445 C C . ASN B 1 94 ? 44.807 -36.896 -3.154 1.00 62.36 94 ASN B C 1
ATOM 1446 O O . ASN B 1 94 ? 44.336 -36.679 -4.276 1.00 65.39 94 ASN B O 1
ATOM 1451 N N . ALA B 1 95 ? 45.290 -35.920 -2.380 1.00 56.79 95 ALA B N 1
ATOM 1452 C CA . ALA B 1 95 ? 45.252 -34.531 -2.824 1.00 52.93 95 ALA B CA 1
ATOM 1453 C C . ALA B 1 95 ? 46.147 -34.300 -4.032 1.00 54.76 95 ALA B C 1
ATOM 1454 O O . ALA B 1 95 ? 45.811 -33.496 -4.909 1.00 54.41 95 ALA B O 1
ATOM 1456 N N . PHE B 1 96 ? 47.278 -34.996 -4.102 1.00 57.26 96 PHE B N 1
ATOM 1457 C CA . PHE B 1 96 ? 48.268 -34.763 -5.141 1.00 59.45 96 PHE B CA 1
ATOM 1458 C C . PHE B 1 96 ? 48.326 -35.873 -6.181 1.00 66.04 96 PHE B C 1
ATOM 1459 O O . PHE B 1 96 ? 49.166 -35.809 -7.085 1.00 68.60 96 PHE B O 1
ATOM 1467 N N . ASP B 1 97 ? 47.458 -36.882 -6.078 1.00 69.37 97 ASP B N 1
ATOM 1468 C CA . ASP B 1 97 ? 47.356 -37.960 -7.063 1.00 75.79 97 ASP B CA 1
ATOM 1469 C C . ASP B 1 97 ? 48.690 -38.697 -7.208 1.00 76.99 97 ASP B C 1
ATOM 1470 O O . ASP B 1 97 ? 49.293 -38.758 -8.281 1.00 76.82 97 ASP B O 1
ATOM 1475 N N . LEU B 1 98 ? 49.142 -39.261 -6.093 1.00 77.10 98 LEU B N 1
ATOM 1476 C CA . LEU B 1 98 ? 50.384 -40.016 -6.032 1.00 81.62 98 LEU B CA 1
ATOM 1477 C C . LEU B 1 98 ? 50.082 -41.495 -5.821 1.00 91.72 98 LEU B C 1
ATOM 1478 O O . LEU B 1 98 ? 49.058 -41.856 -5.233 1.00 91.59 98 LEU B O 1
ATOM 1483 N N . ASP B 1 99 ? 50.980 -42.350 -6.306 1.00 102.61 99 ASP B N 1
ATOM 1484 C CA . ASP B 1 99 ? 50.829 -43.792 -6.154 1.00 110.65 99 ASP B CA 1
ATOM 1485 C C . ASP B 1 99 ? 51.560 -44.249 -4.895 1.00 108.24 99 ASP B C 1
ATOM 1486 O O . ASP B 1 99 ? 52.789 -44.147 -4.809 1.00 105.06 99 ASP B O 1
ATOM 1491 N N . TRP B 1 100 ? 50.804 -44.748 -3.923 1.00 102.06 100 TRP B N 1
ATOM 1492 C CA . TRP B 1 100 ? 51.375 -45.190 -2.654 1.00 98.25 100 TRP B CA 1
ATOM 1493 C C . TRP B 1 100 ? 50.910 -46.596 -2.283 1.00 104.15 100 TRP B C 1
ATOM 1494 O O . TRP B 1 100 ? 49.717 -46.901 -2.322 1.00 106.89 100 TRP B O 1
#

Sequence (199 aa):
RPIHIAQLDKARPVLILTREVVRPHLTNVTVAPITTTVRGLATEVPVDAVNGLNQPSVVSCDNTQTIPVCDLGRQIGYLLASQEPALAEAIGNAFDLDWMRPIHIAQLDKARPVLILTREVVRPHLTNVTVAPITTTVRGLATEVPVDAVNGLNQPSVVSCDNTQTIPVCDLGRQIGYLLASQEPALAEAIGNAFDLDW

=== Feature glossary ===
The record interleaves many kinds of information about one protein. Here is each kind framed as the question it answers.

Q: What are the backbone torsion angles?
A: φ (phi) and ψ (psi) are the two rotatable backbone dihedrals per residue: φ is the C(i-1)–N–Cα–C torsion, ψ is the N–Cα–C–N(i+1) torsion, both in degrees on (−180°, 180°]. α-helical residues cluster near (−60°, −45°); β-strand residues near (−120°, +130°). A Ramachandran plot is simply a sca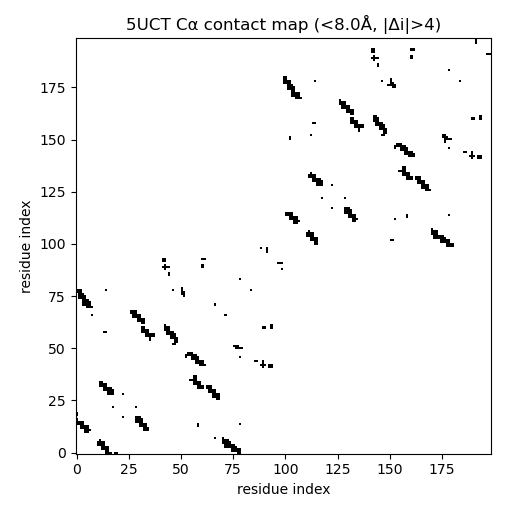tter of (φ, ψ) for every residue.

Q: What is the amino-acid chain?
A: This is the polypeptide sequence — one letter per residue, N-terminus first. Length ranges from a few dozen residues for small domains to over a thousand for large multi-domain proteins.

Q: How mobile is each atom in the crystal?
A: For experimental (PDB) structures, the B-factor (temperature factor) quantifies the positional spread of each atom in the crystal — a combination of thermal vibration and static disorder — in units of Å². High B-factors mark flexible loops or poorly resolved regions; low B-factors mark the rigid, well-ordered core.

Q: Are the domains correctly placed relative to each other?
A: Predicted Aligned Error (PAE) is an AlphaFold confidence matrix: entry (i, j) is the expected error in the position of residue j, in ångströms, when the prediction is superimposed on the true structure at residue i. Low PAE within a block of residues means that block is internally rigid and well-predicted; high PAE between two blocks means their relative placement is uncertain even if each block individually is confident.

Q: How confident is the AlphaFold model at each residue?
A: pLDDT is the predicted lDDT-Cα score: AlphaFold's confidence that the local environment of each residue (all inter-atomic distances within 15 Å) is correctly placed. It is a per-residue number between 0 and 100, with higher meaning more reliable.

Q: What family and function is it annotated with?
A: Functional annotations link the protein to curated databases. InterPro entries identify conserved domains and families by matching the sequence against member-database signatures (Pfam, PROSITE, CDD, …). Gene Ontology (GO) terms describ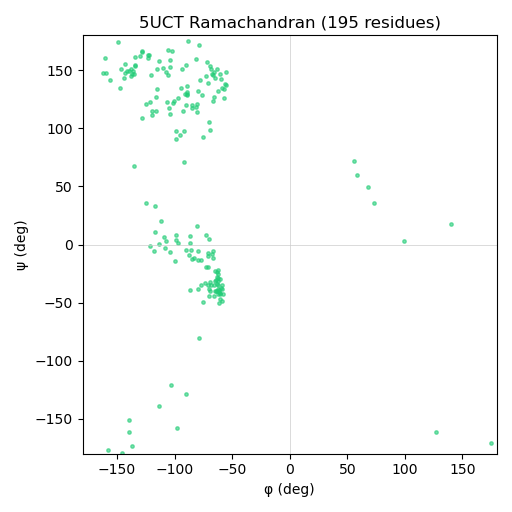e molecular function, biological process, and cellular component in a controlled vocabulary. CATH places the structure in a hierarchical fold classification (Class/Architecture/Topology/Homologous-superfamily). The organism is the source species.

Q: How big and how compact is the whole molecule?
A: Three whole-structure scalars: the radius of gyration (RMS distance of Cα from centroid, in Å), the count of Cα–Cα contacts (pairs closer than 8 Å and separated by more than four residues in sequence — i.e. tertiary, not local, contacts), and the bounding-box dimensions. Together they distinguish compact globular folds from extended fibres or disordered chains.

Q: What 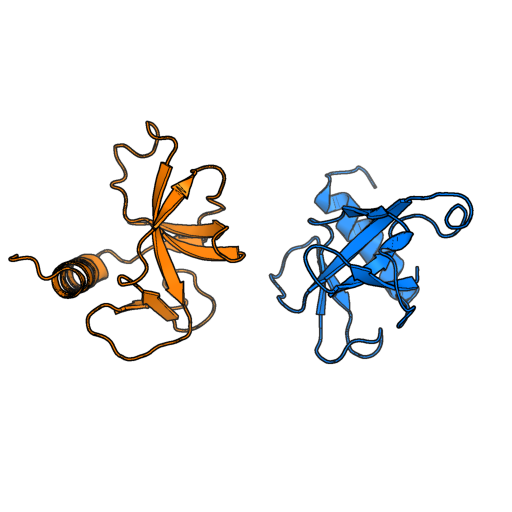known structures does this most resemble?
A: The Foldseek neighbor list gives the closest experimentally determined structures in the PDB, ranked by structural alignment. TM-score near 1 means near-identical fold; near 0.3 means only rough topology match. This is how one finds what a novel AlphaFold prediction most resembles in the solved-structure universe.

Q: Which residues are buried vs exposed?
A: SASA measures how much of the protein is reachable by solvent. It is computed by rolling a water-sized probe over the atomic surface and summing the exposed area (Å²). Per-residue SASA distinguishes core (buried, low SASA) from surface (exposed, high SASA) residues; total SASA is a whole-molecule size measure.

Q: Which residues are in helices, strands, or loops?
A: Eight-state secondary structure (DSSP): H is the canonical α-helix, G the tighter 3₁₀-helix, I the wider π-helix; E/B are β-structure, T and S are turns and bends, and '-' is everything else. DSSP derives these from the pattern of main-chain N–H···O=C hydrogen bonds, not from the sequence.

Q: Where is each backbone atom in 3D?
A: Structure coordinates are given as an mmCIF _atom_site loop: one row per atom with element, residue name, chain id, sequence number, and x/y/z position in Å. Only the four main-chain atoms per residue are included here; side chains are omitted to keep the record compact.

Q: What if only a Cα trace is available?
A: Three-state secondary structure (P-SEA) collapses the eight DSSP classes into helix (a), strand (b), and coil (c). P-SEA assigns these from Cα geometry alone — distances and angles — without requiring backbone oxygens, so it works on any Cα trace.

Q: What do the rendered images show?
A: The six renders are orthographic views along the three Cartesian axes in both directions. Representation (cartoon, sticks, or surface) and color scheme (sequence-rainbow or by-chain) vary across proteins so the training set covers all the common visualization conventions.

Q: What does the local fold look like, residue by residue?
A: Foldseek's 3Di representation compresses backbone geometry into a per-residue letter drawn from a learned twenty-state alphabet. It captures the tertiary interaction pattern around each residue — which residues are packed against it in space, regardless of where they are in sequence.

Q: What do the diagnostic plots show?
A: The contact map is a binary N×N matrix image: pixel (i, j) is dark where Cα_i and Cα_j are within 8 Å and |i−j|>4. Because the |i−j|>4 filter removes local helical contacts, off-diagonal stripes parallel to the main diagonal indicate parallel β-sheets; stripes perpendicular to it indicate antiparallel β-sheets. The Ramachandran plot scatters every residue's (φ, ψ) pair against the sterically allowed regions. The PAE heatmap renders the predicted-aligned-error matrix.